Protein AF-A0ABD3MXU3-F1 (afdb_monomer)

Organism: NCBI:txid259834

pLDDT: mean 73.48, std 22.21, range [32.0, 98.38]

Secondary structure (DSSP, 8-state):
-PPPPPPP-------------PPP-------------S--TTHHHHHHHHHHHHHHHHHHHHHHHTT--GGGEEEEE-SSEEEEEE-GGG-TT---TTSTT-----TT-------S------------------------------------TT----------------------HHHHHHHHHHHHHTT-TTSHHHHHHHH-EEEEEPPP--SB--HHHHHHHTTTSEEEEEEEE---------------------------------------EEEEEEEEEEEEETTTTEEEEEETTEEEEEEGGGEEEEEPPPP-------

Radius of gyration: 36.1 Å; Cα contacts (8 Å, |Δi|>4): 277; chains: 1; bounding box: 89×99×105 Å

Nearest PDB structures (foldseek):
  3hru-assembly1_B  TM=7.239E-01  e=2.110E-01  Streptococcus gordonii
  2csi-assembly1_A  TM=4.716E-01  e=1.162E+00  Homo sapiens
  2csq-assembly1_A  TM=5.534E-01  e=3.861E+00  Homo sapiens

Foldseek 3Di:
DDDDDDDDDDDDDDDDDDDPDDDDDDDDDDDDDDPDDDDPPPPVVVLVVVLVVVLVVLLQVLQVVLLADPQQWDWDDDQAAIEIAGHLPRDPPDDQPDPVPPPPPPPPPPPPPCPDPDPDDDPPDDPDDDDPPPPPDPPPPPDDPPPPPDPPPPPDPPPPPPVPCVVPPPVRSDRDQVSSVVSSVVSLPPPDCPDSSVVCVVRHHYHYYYPDPALWQDDQVSQVVQAFAKKKWKFWDQPPPPPPPPPDPDDDDDDDDDDDDDDDDPDPPPPVPRDTDIDMAIFGFNGADPVQQWTWGQGPNDTDTDHVVGTPTMGHDPDPPPPPPD

Mean predicted aligned error: 16.82 Å

Sequence (326 aa):
MGHPAQQCATTSICSRSFRSVLPRRLASSSISSTDESRSKSNNDASAINDMKSLGEKLIMQAALQCGATEPMMCIEWKADRIVVTVDVTKDDNYVEEGDDDIFYGDEEDDSVLMDGDVDGILLDSLEEGGDIMYDDEFDFDADDNVDDDIIDPQDEVGDDDYESTFESESNNNRIDISRIARTINELLAQDGEDSSSFTIAKLHEIEVTTPEFDNVLRGKRMFESYKGFDVTVEYWEEEKKKKAKKVKSKSQKDNSDDDDDDENDGGDKDSTTEKLKLKIAEGKLVGRDYDKEITMINIKGRVAKIRNDMIERVCLPKAKREKGVK

Solvent-accessible surface area (backbone atoms only — not comparable to full-atom values): 21848 Å² total; per-residue (Å²): 138,84,81,83,84,81,83,84,81,84,80,85,80,81,82,78,80,79,77,86,76,81,80,79,88,81,81,93,74,91,80,83,85,75,91,75,80,93,78,69,80,71,60,57,61,54,55,52,50,52,48,49,56,48,51,53,51,49,46,50,51,22,31,45,75,46,69,45,52,77,73,20,55,45,80,47,83,52,97,52,34,36,42,37,29,51,33,69,85,59,36,89,80,67,71,82,86,76,70,85,75,69,64,73,71,70,90,83,67,84,74,74,75,74,88,57,97,70,85,80,83,88,79,90,79,82,93,68,93,72,85,82,73,80,77,90,73,86,78,79,79,87,76,79,84,74,71,90,72,72,85,59,96,74,71,72,76,69,85,73,76,69,69,74,73,65,73,68,84,66,84,61,87,63,70,49,65,67,56,27,49,52,41,33,53,52,61,31,59,67,68,43,86,90,25,67,48,30,48,48,63,72,62,30,48,78,44,73,42,64,58,75,82,62,51,55,64,61,69,72,67,44,45,63,74,46,45,69,36,62,30,38,36,34,29,51,43,78,70,74,74,71,75,71,78,76,73,80,77,88,73,82,91,78,89,78,91,76,93,76,90,75,94,80,70,94,68,78,74,76,72,74,73,73,72,64,41,81,43,78,47,66,28,28,30,69,37,67,43,73,92,76,41,30,38,33,31,32,42,92,89,40,79,44,79,41,50,50,92,39,46,77,48,40,26,48,69,76,76,80,71,73,78,72,85,125

Structure (mmCIF, N/CA/C/O backbone):
data_AF-A0ABD3MXU3-F1
#
_entry.id   AF-A0ABD3MXU3-F1
#
loop_
_atom_site.group_PDB
_atom_site.id
_atom_site.type_symbol
_atom_site.label_atom_id
_atom_site.label_alt_id
_atom_site.label_comp_id
_atom_site.label_asym_id
_atom_site.label_entity_id
_atom_site.label_seq_id
_atom_site.pdbx_PDB_ins_code
_atom_site.Cartn_x
_atom_site.Cartn_y
_ato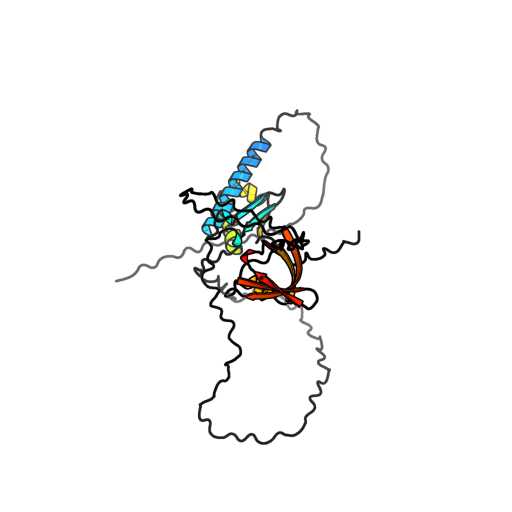m_site.Cartn_z
_atom_site.occupancy
_atom_site.B_iso_or_equiv
_atom_site.auth_seq_id
_atom_site.auth_comp_id
_atom_site.auth_asym_id
_atom_site.auth_atom_id
_atom_site.pdbx_PDB_model_num
ATOM 1 N N . MET A 1 1 ? 27.271 -13.625 51.895 1.00 43.19 1 MET A N 1
ATOM 2 C CA . MET A 1 1 ? 26.488 -12.504 51.342 1.00 43.19 1 MET A CA 1
ATOM 3 C C . MET A 1 1 ? 25.338 -13.130 50.579 1.00 43.19 1 MET A C 1
ATOM 5 O O . MET A 1 1 ? 25.606 -13.845 49.626 1.00 43.19 1 MET A O 1
ATOM 9 N N . GLY A 1 2 ? 24.117 -13.026 51.104 1.00 41.38 2 GLY A N 1
ATOM 10 C CA . GLY A 1 2 ? 22.932 -13.679 50.544 1.00 41.38 2 GLY A CA 1
ATOM 11 C C . GLY A 1 2 ? 22.127 -12.693 49.706 1.00 41.38 2 GLY A C 1
ATOM 12 O O . GLY A 1 2 ? 21.852 -11.590 50.174 1.00 41.38 2 GLY A O 1
ATOM 13 N N . HIS A 1 3 ? 21.777 -13.088 48.485 1.00 40.81 3 HIS A N 1
ATOM 14 C CA . HIS A 1 3 ? 20.809 -12.373 47.658 1.00 40.81 3 HIS A CA 1
ATOM 15 C C . HIS A 1 3 ? 19.384 -12.719 48.117 1.00 40.81 3 HIS A C 1
ATOM 17 O O . HIS A 1 3 ? 19.117 -13.891 48.394 1.00 40.81 3 HIS A O 1
ATOM 23 N N . PRO A 1 4 ? 18.467 -11.741 48.221 1.00 53.75 4 PRO A N 1
ATOM 24 C CA . PRO A 1 4 ? 17.070 -12.023 48.508 1.00 53.75 4 PRO A CA 1
ATOM 25 C C . PRO A 1 4 ? 16.361 -12.517 47.241 1.00 53.75 4 PRO A C 1
ATOM 27 O O . PRO A 1 4 ? 16.496 -11.927 46.170 1.00 53.75 4 PRO A O 1
ATOM 30 N N . ALA A 1 5 ? 15.597 -13.598 47.387 1.00 39.84 5 ALA A N 1
ATOM 31 C CA . ALA A 1 5 ? 14.698 -14.117 46.366 1.00 39.84 5 ALA A CA 1
ATOM 32 C C . ALA A 1 5 ? 13.551 -13.121 46.119 1.00 39.84 5 ALA A C 1
ATOM 34 O O . ALA A 1 5 ? 12.840 -12.742 47.053 1.00 39.84 5 ALA A O 1
ATOM 35 N N . GLN A 1 6 ? 13.385 -12.696 44.867 1.00 42.94 6 GLN A N 1
ATOM 36 C CA . GLN A 1 6 ? 12.209 -11.963 44.408 1.00 42.94 6 GLN A CA 1
ATOM 37 C C . GLN A 1 6 ? 11.062 -12.949 44.168 1.00 42.94 6 GLN A C 1
ATOM 39 O O . GLN A 1 6 ? 11.243 -14.001 43.562 1.00 42.94 6 GLN A O 1
ATOM 44 N N . GLN A 1 7 ? 9.885 -12.606 44.686 1.00 38.03 7 GLN A N 1
ATOM 45 C CA . GLN A 1 7 ? 8.647 -13.351 44.494 1.00 38.03 7 GLN A CA 1
ATOM 46 C C . GLN A 1 7 ? 8.036 -12.944 43.149 1.00 38.03 7 GLN A C 1
ATOM 48 O O . GLN A 1 7 ? 7.684 -11.780 42.963 1.00 38.03 7 GLN A O 1
ATOM 53 N N . CYS A 1 8 ? 7.914 -13.894 42.223 1.00 32.94 8 CYS A N 1
ATOM 54 C CA . CYS A 1 8 ? 7.154 -13.717 40.991 1.00 32.94 8 CYS A CA 1
ATOM 55 C C . CYS A 1 8 ? 5.657 -13.803 41.312 1.00 32.94 8 CYS A C 1
ATOM 57 O O . CYS A 1 8 ? 5.183 -14.814 41.829 1.00 32.94 8 CYS A O 1
ATOM 59 N N . ALA A 1 9 ? 4.919 -12.732 41.027 1.00 35.41 9 ALA A N 1
ATOM 60 C CA . ALA A 1 9 ? 3.466 -12.719 41.089 1.00 35.41 9 ALA A CA 1
ATOM 61 C C . ALA A 1 9 ? 2.907 -13.265 39.767 1.00 35.41 9 ALA A C 1
ATOM 63 O O . ALA A 1 9 ? 3.005 -12.618 38.730 1.00 35.41 9 ALA A O 1
ATOM 64 N N . THR A 1 10 ? 2.324 -14.459 39.806 1.00 33.34 10 THR A N 1
ATOM 65 C CA . THR A 1 10 ? 1.542 -15.044 38.711 1.00 33.34 10 THR A CA 1
ATOM 66 C C . THR A 1 10 ? 0.194 -14.333 38.594 1.00 33.34 10 THR A C 1
ATOM 68 O O . THR A 1 10 ? -0.710 -14.555 39.401 1.00 33.34 10 THR A O 1
ATOM 71 N N . THR A 1 11 ? 0.040 -13.476 37.587 1.00 38.94 11 THR A N 1
ATOM 72 C CA . THR A 1 11 ? -1.264 -12.971 37.140 1.00 38.94 11 THR A CA 1
ATOM 73 C C . THR A 1 11 ? -1.934 -14.009 36.242 1.00 38.94 11 THR A C 1
ATOM 75 O O . THR A 1 11 ? -1.490 -14.262 35.127 1.00 38.94 11 THR A O 1
ATOM 78 N N . SER A 1 12 ? -3.010 -14.617 36.745 1.00 33.50 12 SER A N 1
ATOM 79 C CA . SER A 1 12 ? -3.900 -15.503 35.989 1.00 33.50 12 SER A CA 1
ATOM 80 C C . SER A 1 12 ? -4.690 -14.683 34.964 1.00 33.50 12 SER A C 1
ATOM 82 O O . SER A 1 12 ? -5.517 -13.847 35.333 1.00 33.50 12 SER A O 1
ATOM 84 N N . ILE A 1 13 ? -4.423 -14.907 33.677 1.00 36.66 13 ILE A N 1
ATOM 85 C CA . ILE A 1 13 ? -5.193 -14.332 32.572 1.00 36.66 13 ILE A CA 1
ATOM 86 C C . ILE A 1 13 ? -6.358 -15.284 32.286 1.00 36.66 13 ILE A C 1
ATOM 88 O O . ILE A 1 13 ? -6.176 -16.413 31.838 1.00 36.66 13 ILE A O 1
ATOM 92 N N . CYS A 1 14 ? -7.572 -14.839 32.606 1.00 32.00 14 CYS A N 1
ATOM 93 C CA . CYS A 1 14 ? -8.801 -15.595 32.399 1.00 32.00 14 CYS A CA 1
ATOM 94 C C . CYS A 1 14 ? -9.325 -15.355 30.974 1.00 32.00 14 CYS A C 1
ATOM 96 O O . CYS A 1 14 ? -10.018 -14.372 30.709 1.00 32.00 14 CYS A O 1
ATOM 98 N N . SER A 1 15 ? -9.004 -16.261 30.053 1.00 35.22 15 SER A N 1
ATOM 99 C CA . SER A 1 15 ? -9.522 -16.280 28.681 1.00 35.22 15 SER A CA 1
ATOM 100 C C . SER A 1 15 ? -11.003 -16.679 28.675 1.00 35.22 15 SER A C 1
ATOM 102 O O . SER A 1 15 ? -11.350 -17.860 28.628 1.00 35.22 15 SER A O 1
ATOM 104 N N . ARG A 1 16 ? -11.920 -15.707 28.744 1.00 36.91 16 ARG A N 1
ATOM 105 C CA . ARG A 1 16 ? -13.359 -15.971 28.577 1.00 36.91 16 ARG A CA 1
ATOM 106 C C . ARG A 1 16 ? -13.723 -16.073 27.097 1.00 36.91 16 ARG A C 1
ATOM 108 O O . ARG A 1 16 ? -13.928 -15.074 26.418 1.00 36.91 16 ARG A O 1
ATOM 115 N N . SER A 1 17 ? -13.863 -17.310 26.628 1.00 37.53 17 SER A N 1
ATOM 116 C CA . SER A 1 17 ? -14.554 -17.649 25.383 1.00 37.53 17 SER A CA 1
ATOM 117 C C . SER A 1 17 ? -16.045 -17.310 25.513 1.00 37.53 17 SER A C 1
ATOM 119 O O . SER A 1 17 ? -16.795 -17.986 26.222 1.00 37.53 17 SER A O 1
ATOM 121 N N . PHE A 1 18 ? -16.498 -16.248 24.845 1.00 39.75 18 PHE A N 1
ATOM 122 C CA . PHE A 1 18 ? -17.924 -15.959 24.718 1.00 39.75 18 PHE A CA 1
ATOM 123 C C . PHE A 1 18 ? -18.521 -16.827 23.606 1.00 39.75 18 PHE A C 1
ATOM 125 O O . PHE A 1 18 ? -18.521 -16.462 22.433 1.00 39.75 18 PHE A O 1
ATOM 132 N N . ARG A 1 19 ? -19.070 -17.988 23.981 1.00 37.25 19 ARG A N 1
ATOM 133 C CA . ARG A 1 19 ? -20.012 -18.720 23.125 1.00 37.25 19 ARG A CA 1
ATOM 134 C C . ARG A 1 19 ? -21.272 -17.870 22.944 1.00 37.25 19 ARG A C 1
ATOM 136 O O . ARG A 1 19 ? -22.001 -17.616 23.903 1.00 37.25 19 ARG A O 1
ATOM 143 N N . SER A 1 20 ? -21.541 -17.454 21.710 1.00 38.94 20 SER A N 1
ATOM 144 C CA . SER A 1 20 ? -22.764 -16.762 21.305 1.00 38.94 20 SER A CA 1
ATOM 145 C C . SER A 1 20 ? -23.960 -17.723 21.328 1.00 38.94 20 SER A C 1
ATOM 147 O O . SER A 1 20 ? -24.350 -18.332 20.335 1.00 38.94 20 SER A O 1
ATOM 149 N N . VAL A 1 21 ? -24.573 -17.873 22.501 1.00 43.12 21 VAL A N 1
ATOM 150 C CA . VAL A 1 21 ? -25.873 -18.537 22.635 1.00 43.12 21 VAL A CA 1
ATOM 151 C C . VAL A 1 21 ? -26.957 -17.535 22.243 1.00 43.12 21 VAL A C 1
ATOM 153 O O . VAL A 1 21 ? -27.332 -16.666 23.026 1.00 43.12 21 VAL A O 1
ATOM 156 N N . LEU A 1 22 ? -27.461 -17.649 21.014 1.00 46.12 22 LEU A N 1
ATOM 157 C CA . LEU A 1 22 ? -28.668 -16.954 20.562 1.00 46.12 22 LEU A CA 1
ATOM 158 C C . LEU A 1 22 ? -29.880 -17.402 21.403 1.00 46.12 22 LEU A C 1
ATOM 160 O O . LEU A 1 22 ? -30.220 -18.590 21.377 1.00 46.12 22 LEU A O 1
ATOM 164 N N . PRO A 1 23 ? -30.603 -16.501 22.096 1.00 52.12 23 PRO A N 1
ATOM 165 C CA . PRO A 1 23 ? -31.858 -16.872 22.720 1.00 52.12 23 PRO A CA 1
ATOM 166 C C . PRO A 1 23 ? -33.001 -16.857 21.698 1.00 52.12 23 PRO A C 1
ATOM 168 O O . PRO A 1 23 ? -33.249 -15.886 20.979 1.00 52.12 23 PRO A O 1
ATOM 171 N N . ARG A 1 24 ? -33.726 -17.979 21.670 1.00 46.81 24 ARG A N 1
ATOM 172 C CA . ARG A 1 24 ? -35.023 -18.150 21.011 1.00 46.81 24 ARG A CA 1
ATOM 173 C C . ARG A 1 24 ? -36.024 -17.091 21.485 1.00 46.81 24 ARG A C 1
ATOM 175 O O . ARG A 1 24 ? -36.229 -16.905 22.680 1.00 46.81 24 ARG A O 1
ATOM 182 N N . ARG A 1 25 ? -36.716 -16.511 20.497 1.00 53.31 25 ARG A N 1
ATOM 183 C CA . ARG A 1 25 ? -38.030 -15.846 20.565 1.00 53.31 25 ARG A CA 1
ATOM 184 C C . ARG A 1 25 ? -38.904 -16.336 21.721 1.00 53.31 25 ARG A C 1
ATOM 186 O O . ARG A 1 25 ? -39.207 -17.522 21.724 1.00 53.31 25 ARG A O 1
ATOM 193 N N . LEU A 1 26 ? -39.469 -15.415 22.507 1.00 50.25 26 LEU A N 1
ATOM 194 C CA . LEU A 1 26 ? -40.893 -15.407 22.872 1.00 50.25 26 LEU A CA 1
ATOM 195 C C . LEU A 1 26 ? -41.361 -14.011 23.336 1.00 50.25 26 LEU A C 1
ATOM 197 O O . LEU A 1 26 ? -40.625 -13.273 23.976 1.00 50.25 26 LEU A O 1
ATOM 201 N N . ALA A 1 27 ? -42.643 -13.764 23.049 1.00 42.69 27 ALA A N 1
ATOM 202 C CA . ALA A 1 27 ? -43.573 -12.820 23.672 1.00 42.69 27 ALA A CA 1
ATOM 203 C C . ALA A 1 27 ? -43.485 -11.324 23.312 1.00 42.69 27 ALA A C 1
ATOM 205 O O . ALA A 1 27 ? -42.785 -10.513 23.905 1.00 42.69 27 ALA A O 1
ATOM 206 N N . SER A 1 28 ? -44.364 -10.979 22.373 1.00 52.56 28 SER A N 1
ATOM 207 C CA . SER A 1 28 ? -45.002 -9.683 22.170 1.00 52.56 28 SER A CA 1
ATOM 208 C C . SER A 1 28 ? -45.599 -9.110 23.462 1.00 52.56 28 SER A C 1
ATOM 210 O O . SER A 1 28 ? -46.574 -9.652 23.987 1.00 52.56 28 SER A O 1
ATOM 212 N N . SER A 1 29 ? -45.075 -7.972 23.911 1.00 42.31 29 SER A N 1
ATOM 213 C CA . SER A 1 29 ? -45.712 -7.105 24.903 1.00 42.31 29 SER A CA 1
ATOM 214 C C . SER A 1 29 ? -45.952 -5.719 24.310 1.00 42.31 29 SER A C 1
ATOM 216 O O . SER A 1 29 ? -45.043 -5.055 23.816 1.00 42.31 29 SER A O 1
ATOM 218 N N . SER A 1 30 ? -47.220 -5.332 24.350 1.00 52.28 30 SER A N 1
ATOM 219 C CA . SER A 1 30 ? -47.829 -4.097 23.877 1.00 52.28 30 SER A CA 1
ATOM 220 C C . SER A 1 30 ? -47.179 -2.862 24.507 1.00 52.28 30 SER A C 1
ATOM 222 O O . SER A 1 30 ? -47.285 -2.652 25.713 1.00 52.28 30 SER A O 1
ATOM 224 N N . ILE A 1 31 ? -46.540 -2.026 23.689 1.00 48.16 31 ILE A N 1
ATOM 225 C CA . ILE A 1 31 ? -46.003 -0.727 24.106 1.00 48.16 31 ILE A CA 1
ATOM 226 C C . ILE A 1 31 ? -47.036 0.368 23.850 1.00 48.16 31 ILE A C 1
ATOM 228 O O . ILE A 1 31 ? -47.408 0.667 22.717 1.00 48.16 31 ILE A O 1
ATOM 232 N N . SER A 1 32 ? -47.496 0.932 24.964 1.00 45.78 32 SER A N 1
ATOM 233 C CA . SER A 1 32 ? -48.242 2.177 25.088 1.00 45.78 32 SER A CA 1
ATOM 234 C C . SER A 1 32 ? -47.455 3.328 24.459 1.00 45.78 32 SER A C 1
ATOM 236 O O . SER A 1 32 ? -46.361 3.663 24.908 1.00 45.78 32 SER A O 1
ATOM 238 N N . SER A 1 33 ? -48.039 3.941 23.435 1.00 50.44 33 SER A N 1
ATOM 239 C CA . SER A 1 33 ? -47.565 5.149 22.771 1.00 50.44 33 SER A CA 1
ATOM 240 C C . SER A 1 33 ? -47.798 6.379 23.653 1.00 50.44 33 SER A C 1
ATOM 242 O O . SER A 1 33 ? -48.895 6.938 23.670 1.00 50.44 33 SER A O 1
ATOM 244 N N . THR A 1 34 ? -46.766 6.816 24.368 1.00 46.19 34 THR A N 1
ATOM 245 C CA . THR A 1 34 ? -46.648 8.209 24.812 1.00 46.19 34 THR A CA 1
ATOM 246 C C . THR A 1 34 ? -45.734 8.937 23.837 1.00 46.19 34 THR A C 1
ATOM 248 O O . THR A 1 34 ? -44.531 8.691 23.789 1.00 46.19 34 THR A O 1
ATOM 251 N N . ASP A 1 35 ? -46.359 9.791 23.028 1.00 55.84 35 ASP A N 1
ATOM 252 C CA . ASP A 1 35 ? -45.752 10.814 22.180 1.00 55.84 35 ASP A CA 1
ATOM 253 C C . ASP A 1 35 ? -44.892 11.748 23.052 1.00 55.84 35 ASP A C 1
ATOM 255 O O . ASP A 1 35 ? -45.387 12.722 23.619 1.00 55.84 35 ASP A O 1
ATOM 259 N N . GLU A 1 36 ? -43.603 11.430 23.208 1.00 49.09 36 GLU A N 1
ATOM 260 C CA . GLU A 1 36 ? -42.619 12.352 23.775 1.00 49.09 36 GLU A CA 1
ATOM 261 C C . GLU A 1 36 ? -41.710 12.872 22.656 1.00 49.09 36 GLU A C 1
ATOM 263 O O . GLU A 1 36 ? -40.831 12.216 22.096 1.00 49.09 36 GLU A O 1
ATOM 268 N N . SER A 1 37 ? -42.035 14.095 22.280 1.00 52.53 37 SER A N 1
ATOM 269 C CA . SER A 1 37 ? -41.552 14.876 21.159 1.00 52.53 37 SER A CA 1
ATOM 270 C C . SER A 1 37 ? -40.050 15.211 21.201 1.00 52.53 37 SER A C 1
ATOM 272 O O . SER A 1 37 ? -39.605 16.091 21.926 1.00 52.53 37 SER A O 1
ATOM 274 N N . ARG A 1 38 ? -39.295 14.582 20.293 1.00 53.34 38 ARG A N 1
ATOM 275 C CA . ARG A 1 38 ? -38.631 15.232 19.135 1.00 53.34 38 ARG A CA 1
ATOM 276 C C . ARG A 1 38 ? -37.577 16.344 19.346 1.00 53.34 38 ARG A C 1
ATOM 278 O O . ARG A 1 38 ? -37.408 17.163 18.446 1.00 53.34 38 ARG A O 1
ATOM 285 N N . SER A 1 39 ? -36.807 16.348 20.436 1.00 55.06 39 SER A N 1
ATOM 286 C CA . SER A 1 39 ? -35.716 17.333 20.644 1.00 55.06 39 SER A CA 1
ATOM 287 C C . SER A 1 39 ? -34.316 16.763 20.957 1.00 55.06 39 SER A C 1
ATOM 289 O O . SER A 1 39 ? -33.420 17.524 21.313 1.00 55.06 39 SER A O 1
ATOM 291 N N . LYS A 1 40 ? -34.067 15.456 20.772 1.00 57.28 40 LYS A N 1
ATOM 292 C CA . LYS A 1 40 ? -32.785 14.806 21.143 1.00 57.28 40 LYS A CA 1
ATOM 293 C C . LYS A 1 40 ? -31.702 14.696 20.053 1.00 57.28 40 LYS A C 1
ATOM 295 O O . LYS A 1 40 ? -30.598 14.279 20.367 1.00 57.28 40 LYS A O 1
ATOM 300 N N . SER A 1 41 ? -31.940 15.103 18.806 1.00 59.28 41 SER A N 1
ATOM 301 C CA . SER A 1 41 ? -31.038 14.739 17.693 1.00 59.28 41 SER A CA 1
ATOM 302 C C . SER A 1 41 ? -29.675 15.447 17.649 1.00 59.28 41 SER A C 1
ATOM 304 O O . SER A 1 41 ? -28.826 15.042 16.864 1.00 59.28 41 SER A O 1
ATOM 306 N N . ASN A 1 42 ? -29.442 16.503 18.437 1.00 68.50 42 ASN A N 1
ATOM 307 C CA . ASN A 1 42 ? -28.205 17.292 18.314 1.00 68.50 42 ASN A CA 1
ATOM 308 C C . ASN A 1 42 ? -27.075 16.839 19.251 1.00 68.50 42 ASN A C 1
ATOM 310 O O . ASN A 1 42 ? -25.916 17.113 18.957 1.00 68.50 42 ASN A O 1
ATOM 314 N N . ASN A 1 43 ? -27.383 16.134 20.344 1.00 75.75 43 ASN A N 1
ATOM 315 C CA . ASN A 1 43 ? -26.352 15.685 21.288 1.00 75.75 43 ASN A CA 1
ATOM 316 C C . ASN A 1 43 ? -25.623 14.424 20.802 1.00 75.75 43 ASN A C 1
ATOM 318 O O . ASN A 1 43 ? -24.433 14.272 21.068 1.00 75.75 43 ASN A O 1
ATOM 322 N N . ASP A 1 44 ? -26.300 13.568 20.032 1.00 79.50 44 ASP A N 1
ATOM 323 C CA . ASP A 1 44 ? -25.730 12.295 19.575 1.00 79.50 44 ASP A CA 1
ATOM 324 C C . ASP A 1 44 ? -24.559 12.503 18.600 1.00 79.50 44 ASP A C 1
ATOM 326 O O . ASP A 1 44 ? -23.554 11.803 18.677 1.00 79.50 44 ASP A O 1
ATOM 330 N N . ALA A 1 45 ? -24.624 13.520 17.733 1.00 85.38 45 ALA A N 1
ATOM 331 C CA . ALA A 1 45 ? -23.547 13.809 16.782 1.00 85.38 45 ALA A CA 1
ATOM 332 C C . ALA A 1 45 ? -22.245 14.266 17.466 1.00 85.38 45 ALA A C 1
ATOM 334 O O . ALA A 1 45 ? -21.158 13.932 16.997 1.00 85.38 45 ALA A O 1
ATOM 335 N N . SER A 1 46 ? -22.343 15.011 18.575 1.00 88.31 46 SER A N 1
ATOM 336 C CA . SER A 1 46 ? -21.162 15.433 19.340 1.00 88.31 46 SER A CA 1
ATOM 337 C C . SER A 1 46 ? -20.492 14.235 20.003 1.00 88.31 46 SER A C 1
ATOM 339 O O . SER A 1 46 ? -19.292 14.046 19.836 1.00 88.31 46 SER A O 1
ATOM 341 N N . ALA A 1 47 ? -21.277 13.382 20.670 1.00 87.75 47 ALA A N 1
ATOM 342 C CA . ALA A 1 47 ? -20.761 12.193 21.341 1.00 87.75 47 ALA A CA 1
ATOM 343 C C . ALA A 1 47 ? -20.076 11.220 20.363 1.00 87.75 47 ALA A C 1
ATOM 345 O O . ALA A 1 47 ? -19.026 10.663 20.678 1.00 87.75 47 ALA A O 1
ATOM 346 N N . ILE A 1 48 ? -20.623 11.059 19.151 1.00 89.00 48 ILE A N 1
ATOM 347 C CA . ILE A 1 48 ? -20.016 10.227 18.101 1.00 89.00 48 ILE A CA 1
ATOM 348 C C . ILE A 1 48 ? -18.656 10.788 17.663 1.00 89.00 48 ILE A C 1
ATOM 350 O O . ILE A 1 48 ? -17.698 10.029 17.520 1.00 89.00 48 ILE A O 1
ATOM 354 N N . ASN A 1 49 ? -18.544 12.106 17.475 1.00 93.38 49 ASN A N 1
ATOM 355 C CA . ASN A 1 49 ? -17.270 12.731 17.111 1.00 93.38 49 ASN A CA 1
ATOM 356 C C . ASN A 1 49 ? -16.228 12.599 18.231 1.00 93.38 49 ASN A C 1
ATOM 358 O O . ASN A 1 49 ? -15.056 12.350 17.945 1.00 93.38 49 ASN A O 1
ATOM 362 N N . ASP A 1 50 ? -16.654 12.704 19.492 1.00 95.12 50 ASP A N 1
ATOM 363 C CA . ASP A 1 50 ? -15.775 12.529 20.648 1.00 95.12 50 ASP A CA 1
ATOM 364 C C . ASP A 1 50 ? -15.230 11.094 20.706 1.00 95.12 50 ASP A C 1
ATOM 366 O O . ASP A 1 50 ? -14.015 10.909 20.802 1.00 95.12 50 ASP A O 1
ATOM 370 N N . MET A 1 51 ? -16.094 10.083 20.537 1.00 95.25 51 MET A N 1
ATOM 371 C CA . MET A 1 51 ? -15.684 8.672 20.458 1.00 95.25 51 MET A CA 1
ATOM 372 C C . MET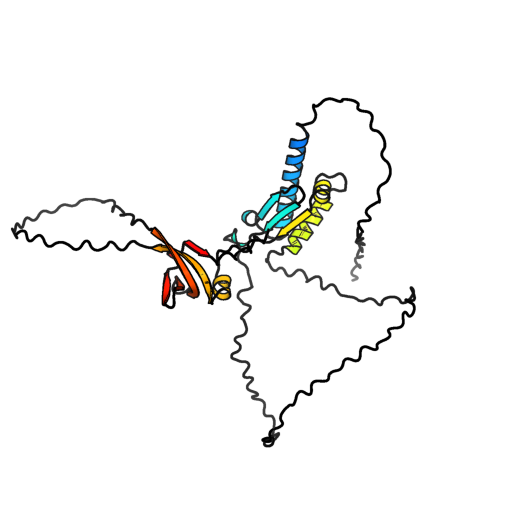 A 1 51 ? -14.738 8.411 19.286 1.00 95.25 51 MET A C 1
ATOM 374 O O . MET A 1 51 ? -13.722 7.741 19.460 1.00 95.25 51 MET A O 1
ATOM 378 N N . LYS A 1 52 ? -15.034 8.974 18.109 1.00 96.69 52 LYS A N 1
ATOM 379 C CA . LYS A 1 52 ? -14.181 8.840 16.926 1.00 96.69 52 LYS A CA 1
ATOM 380 C C . LYS A 1 52 ? -12.784 9.404 17.180 1.00 96.69 52 LYS A C 1
ATOM 382 O O . LYS A 1 52 ? -11.788 8.721 16.961 1.00 96.69 52 LYS A O 1
ATOM 387 N N . SER A 1 53 ? -12.712 10.627 17.706 1.00 97.56 53 SER A N 1
ATOM 388 C CA . SER A 1 53 ? -11.439 11.290 17.999 1.00 97.56 53 SER A CA 1
ATOM 389 C C . SER A 1 53 ? -10.631 10.576 19.088 1.00 97.56 53 SER A C 1
ATOM 391 O O . SER A 1 53 ? -9.404 10.551 19.027 1.00 97.56 53 SER A O 1
ATOM 393 N N . LEU A 1 54 ? -11.305 9.985 20.082 1.00 97.38 54 LEU A N 1
ATOM 394 C CA . LEU A 1 54 ? -10.668 9.188 21.126 1.00 97.38 54 LEU A CA 1
ATOM 395 C C . LEU A 1 54 ? -10.118 7.878 20.555 1.00 97.38 54 LEU A C 1
ATOM 397 O O . LEU A 1 54 ? -8.955 7.561 20.787 1.00 97.38 54 LEU A O 1
ATOM 401 N N . GLY A 1 55 ? -10.924 7.154 19.775 1.00 97.44 55 GLY A N 1
ATOM 402 C CA . GLY A 1 55 ? -10.507 5.907 19.138 1.00 97.44 55 GLY A CA 1
ATOM 403 C C . GLY A 1 55 ? -9.317 6.106 18.201 1.00 97.44 55 GLY A C 1
ATOM 404 O O . GLY A 1 55 ? -8.352 5.356 18.284 1.00 97.44 55 GLY A O 1
ATOM 405 N N . GLU A 1 56 ? -9.325 7.160 17.376 1.00 98.19 56 GLU A N 1
ATOM 406 C CA . GLU A 1 56 ? -8.191 7.500 16.502 1.00 98.19 56 GLU A CA 1
ATOM 407 C C . GLU A 1 56 ? -6.906 7.764 17.297 1.00 98.19 56 GLU A C 1
ATOM 409 O O . GLU A 1 56 ? -5.845 7.270 16.920 1.00 98.19 56 GLU A O 1
ATOM 414 N N . LYS A 1 57 ? -6.991 8.480 18.427 1.00 98.31 57 LYS A N 1
ATOM 415 C CA . LYS A 1 57 ? -5.833 8.737 19.299 1.00 98.31 57 LYS A CA 1
ATOM 416 C C . LYS A 1 57 ? -5.274 7.459 19.915 1.00 98.31 57 LYS A C 1
ATOM 418 O O . LYS A 1 57 ? -4.061 7.283 19.900 1.00 98.31 57 LYS A O 1
ATOM 423 N N . LEU A 1 58 ? -6.134 6.582 20.435 1.00 98.00 58 LEU A N 1
ATOM 424 C CA . LEU A 1 58 ? -5.709 5.317 21.045 1.00 98.00 58 LEU A CA 1
ATOM 425 C C . LEU A 1 58 ? -5.080 4.381 20.008 1.00 98.00 58 LEU A C 1
ATOM 427 O O . LEU A 1 58 ? -4.022 3.810 20.258 1.00 98.00 58 LEU A O 1
ATOM 431 N N . ILE A 1 59 ? -5.682 4.279 18.820 1.00 98.19 59 ILE A N 1
ATOM 432 C CA . ILE A 1 59 ? -5.144 3.478 17.714 1.00 98.19 59 ILE A CA 1
ATOM 433 C C . ILE A 1 59 ? -3.787 4.027 17.258 1.00 98.19 59 ILE A C 1
ATOM 435 O O . ILE A 1 59 ? -2.839 3.260 17.100 1.00 98.19 59 ILE A O 1
ATOM 439 N N . MET A 1 60 ? -3.667 5.347 17.086 1.00 98.19 60 MET A N 1
ATOM 440 C CA . MET A 1 60 ? -2.401 5.978 16.707 1.00 98.19 60 MET A CA 1
ATOM 441 C C . MET A 1 60 ? -1.327 5.774 17.781 1.00 98.19 60 MET A C 1
ATOM 443 O O . MET A 1 60 ? -0.185 5.459 17.463 1.00 98.19 60 MET A O 1
ATOM 447 N N . GLN A 1 61 ? -1.690 5.897 19.059 1.00 97.94 61 GLN A N 1
ATOM 448 C CA . GLN A 1 61 ? -0.785 5.649 20.179 1.00 97.94 61 GLN A CA 1
ATOM 449 C C . GLN A 1 61 ? -0.281 4.199 20.193 1.00 97.94 61 GLN A C 1
ATOM 451 O O . GLN A 1 61 ? 0.919 3.987 20.358 1.00 97.94 61 GLN A O 1
ATOM 456 N N . ALA A 1 62 ? -1.162 3.216 19.989 1.00 97.62 62 ALA A N 1
ATOM 457 C CA . ALA A 1 62 ? -0.770 1.811 19.889 1.00 97.62 62 ALA A CA 1
ATOM 458 C C . ALA A 1 62 ? 0.191 1.566 18.716 1.00 97.62 62 ALA A C 1
ATOM 460 O O . ALA A 1 62 ? 1.195 0.873 18.871 1.00 97.62 62 ALA A O 1
ATOM 461 N N . ALA A 1 63 ? -0.082 2.168 17.556 1.00 96.94 63 ALA A N 1
ATOM 462 C CA . ALA A 1 63 ? 0.771 2.050 16.379 1.00 96.94 63 ALA A CA 1
ATOM 463 C C . ALA A 1 63 ? 2.172 2.646 16.614 1.00 96.94 63 ALA A C 1
ATOM 465 O O . ALA A 1 63 ? 3.173 1.990 16.325 1.00 96.94 63 ALA A O 1
ATOM 466 N N . LEU A 1 64 ? 2.247 3.833 17.228 1.00 96.19 64 LEU A N 1
ATOM 467 C CA . LEU A 1 64 ? 3.509 4.482 17.604 1.00 96.19 64 LEU A CA 1
ATOM 468 C C . LEU A 1 64 ? 4.325 3.636 18.595 1.00 96.19 64 LEU A C 1
ATOM 470 O O . LEU A 1 64 ? 5.544 3.552 18.473 1.00 96.19 64 LEU A O 1
ATOM 474 N N . GLN A 1 65 ? 3.667 2.971 19.552 1.00 95.56 65 GLN A N 1
ATOM 475 C CA . GLN A 1 65 ? 4.329 2.045 20.486 1.00 95.56 65 GLN A CA 1
ATOM 476 C C . GLN A 1 65 ? 4.926 0.815 19.787 1.00 95.56 65 GLN A C 1
ATOM 478 O O . GLN A 1 65 ? 5.866 0.215 20.303 1.00 95.56 65 GLN A O 1
ATOM 483 N N . CYS A 1 66 ? 4.406 0.461 18.613 1.00 94.50 66 CYS A N 1
ATOM 484 C CA . CYS A 1 66 ? 4.896 -0.642 17.790 1.00 94.50 66 CYS A CA 1
ATOM 485 C C . CYS A 1 66 ? 5.890 -0.191 16.705 1.00 94.50 66 CYS A C 1
ATOM 487 O O . CYS A 1 66 ? 6.226 -0.987 15.833 1.00 94.50 66 CYS A O 1
ATOM 489 N N . GLY A 1 67 ? 6.342 1.068 16.734 1.00 93.75 67 GLY A N 1
ATOM 490 C CA . GLY A 1 67 ? 7.326 1.605 15.789 1.00 93.75 67 GLY A CA 1
ATOM 491 C C . GLY A 1 67 ? 6.756 2.105 14.458 1.00 93.75 67 GLY A C 1
ATOM 492 O O . GLY A 1 67 ? 7.526 2.552 13.612 1.00 93.75 67 GLY A O 1
ATOM 493 N N . ALA A 1 68 ? 5.435 2.080 14.257 1.00 95.81 68 ALA A N 1
ATOM 494 C CA . ALA A 1 68 ? 4.826 2.701 13.082 1.00 95.81 68 ALA A CA 1
ATOM 495 C C . ALA A 1 68 ? 4.821 4.231 13.219 1.00 95.81 68 ALA A C 1
ATOM 497 O O . ALA A 1 68 ? 4.642 4.763 14.314 1.00 95.81 68 ALA A O 1
ATOM 498 N N . THR A 1 69 ? 4.976 4.951 12.110 1.00 95.94 69 THR A N 1
ATOM 499 C CA . THR A 1 69 ? 4.914 6.418 12.089 1.00 95.94 69 THR A CA 1
ATOM 500 C C . THR A 1 69 ? 3.541 6.908 11.618 1.00 95.94 69 THR A C 1
ATOM 502 O O . THR A 1 69 ? 2.801 6.199 10.937 1.00 95.94 69 THR A O 1
ATOM 505 N N . GLU A 1 70 ? 3.174 8.144 11.972 1.00 96.06 70 GLU A N 1
ATOM 506 C CA . GLU A 1 70 ? 1.903 8.759 11.556 1.00 96.06 70 GLU A CA 1
ATO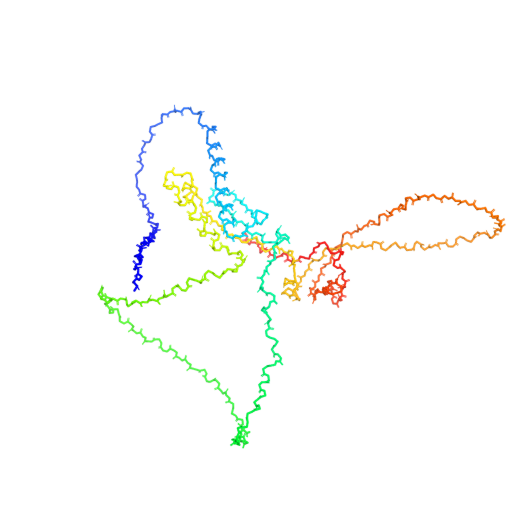M 507 C C . GLU A 1 70 ? 1.625 8.690 10.034 1.00 96.06 70 GLU A C 1
ATOM 509 O O . GLU A 1 70 ? 0.504 8.322 9.677 1.00 96.06 70 GLU A O 1
ATOM 514 N N . PRO A 1 71 ? 2.583 8.957 9.113 1.00 96.06 71 PRO A N 1
ATOM 515 C CA . PRO A 1 71 ? 2.315 8.866 7.674 1.00 96.06 71 PRO A CA 1
ATOM 516 C C . PRO A 1 71 ? 1.998 7.446 7.188 1.00 96.06 71 PRO A C 1
ATOM 518 O O . PRO A 1 71 ? 1.326 7.301 6.165 1.00 96.06 71 PRO A O 1
ATOM 521 N N . MET A 1 72 ? 2.430 6.405 7.907 1.00 95.25 72 MET A N 1
ATOM 522 C CA . MET A 1 72 ? 2.118 5.017 7.556 1.00 95.25 72 MET A CA 1
ATOM 523 C C . MET A 1 72 ? 0.667 4.647 7.860 1.00 95.25 72 MET A C 1
ATOM 525 O O . MET A 1 72 ? 0.127 3.709 7.278 1.00 95.25 72 MET A O 1
ATOM 529 N N . MET A 1 73 ? 0.011 5.367 8.767 1.00 97.19 73 MET A N 1
ATOM 530 C CA . MET A 1 73 ? -1.284 4.977 9.309 1.00 97.19 73 MET A CA 1
ATOM 531 C C . MET A 1 73 ? -2.444 5.598 8.524 1.00 97.19 73 MET A C 1
ATOM 533 O O . MET A 1 73 ? -2.476 6.793 8.235 1.00 97.19 73 MET A O 1
ATOM 537 N N . CYS A 1 74 ? -3.459 4.793 8.213 1.00 97.00 74 CYS A N 1
ATOM 538 C CA . CYS A 1 74 ? -4.740 5.272 7.698 1.00 97.00 74 CYS A CA 1
ATOM 539 C C . CYS A 1 74 ? -5.888 4.588 8.446 1.00 97.00 74 CYS A C 1
ATOM 541 O O . CYS A 1 74 ? -6.002 3.365 8.424 1.00 97.00 74 CYS A O 1
ATOM 543 N N . ILE A 1 75 ? -6.723 5.379 9.124 1.00 97.69 75 ILE A N 1
ATOM 544 C CA . ILE A 1 75 ? -7.831 4.886 9.950 1.00 97.69 75 ILE A CA 1
ATOM 545 C C . ILE A 1 75 ? -9.149 5.228 9.252 1.00 97.69 75 ILE A C 1
ATOM 547 O O . ILE A 1 75 ? -9.492 6.399 9.082 1.00 97.69 75 ILE A O 1
ATOM 551 N N . GLU A 1 76 ? -9.901 4.206 8.853 1.00 97.69 76 GLU A N 1
ATOM 552 C CA . GLU A 1 76 ? -11.212 4.346 8.221 1.00 97.69 76 GLU A CA 1
ATOM 553 C C . GLU A 1 76 ? -12.312 3.838 9.163 1.00 97.69 76 GLU A C 1
ATOM 555 O O . GLU A 1 76 ? -12.351 2.664 9.534 1.00 97.69 76 GLU A O 1
ATOM 560 N N . TRP A 1 77 ? -13.245 4.722 9.523 1.00 97.50 77 TRP A N 1
ATOM 561 C CA . TRP A 1 77 ? -14.409 4.374 10.340 1.00 97.50 77 TRP A CA 1
ATOM 562 C C . TRP A 1 77 ? -15.579 3.944 9.459 1.00 97.50 77 TRP A C 1
ATOM 564 O O . TRP A 1 77 ? -16.109 4.748 8.687 1.00 97.50 77 TRP A O 1
ATOM 574 N N . LYS A 1 78 ? -16.011 2.692 9.616 1.00 96.88 78 LYS A N 1
ATOM 575 C CA . LYS A 1 78 ? -17.253 2.145 9.055 1.00 96.88 78 LYS A CA 1
ATOM 576 C C . LYS A 1 78 ? -18.278 1.968 10.179 1.00 96.88 78 LYS A C 1
ATOM 578 O O . LYS A 1 78 ? -17.977 2.189 11.346 1.00 96.88 78 LYS A O 1
ATOM 583 N N . ALA A 1 79 ? -19.517 1.639 9.820 1.00 93.44 79 ALA A N 1
ATOM 584 C CA . ALA A 1 79 ? -20.634 1.621 10.769 1.00 93.44 79 ALA A CA 1
ATOM 585 C C . ALA A 1 79 ? -20.477 0.582 11.899 1.00 93.44 79 ALA A C 1
ATOM 587 O O . ALA A 1 79 ? -20.971 0.803 12.997 1.00 93.44 79 ALA A O 1
ATOM 588 N N . ASP A 1 80 ? -19.815 -0.535 11.615 1.00 95.81 80 ASP A N 1
ATOM 589 C CA . ASP A 1 80 ? -19.638 -1.706 12.481 1.00 95.81 80 ASP A CA 1
ATOM 590 C C . ASP A 1 80 ? -18.165 -2.103 12.657 1.00 95.81 80 ASP A C 1
ATOM 592 O O . ASP A 1 80 ? -17.842 -2.995 13.440 1.00 95.81 80 ASP A O 1
ATOM 596 N N . ARG A 1 81 ? -17.262 -1.439 11.931 1.00 97.31 81 ARG A N 1
ATOM 597 C CA . ARG A 1 81 ? -15.859 -1.824 11.838 1.00 97.31 81 ARG A CA 1
ATOM 598 C C . ARG A 1 81 ? -14.946 -0.616 11.708 1.00 97.31 81 ARG A C 1
ATOM 600 O O . ARG A 1 81 ? -15.256 0.329 10.984 1.00 97.31 81 ARG A O 1
ATOM 607 N N . ILE A 1 82 ? -13.788 -0.672 12.346 1.00 98.00 82 ILE A N 1
ATOM 608 C CA . ILE A 1 82 ? -12.696 0.284 12.177 1.00 98.00 82 ILE A CA 1
ATOM 609 C C . ILE A 1 82 ? -11.589 -0.436 11.415 1.00 98.00 82 ILE A C 1
ATOM 611 O O . ILE A 1 82 ? -11.071 -1.447 11.882 1.00 98.00 82 ILE A O 1
ATOM 615 N N . VAL A 1 83 ? -11.251 0.066 10.230 1.00 97.44 83 VAL A N 1
ATOM 616 C CA . VAL A 1 83 ? -10.170 -0.489 9.410 1.00 97.44 83 VAL A CA 1
ATOM 617 C C . VAL A 1 83 ? -8.926 0.354 9.631 1.00 97.44 83 VAL A C 1
ATOM 619 O O . VAL A 1 83 ? -8.908 1.547 9.326 1.00 97.44 83 VAL A O 1
ATOM 622 N N . VAL A 1 84 ? -7.888 -0.272 10.163 1.00 97.88 84 VAL A N 1
ATOM 623 C CA . VAL A 1 84 ? -6.588 0.331 10.428 1.00 97.88 84 VAL A CA 1
ATOM 624 C C . VAL A 1 84 ? -5.619 -0.201 9.383 1.00 97.88 84 VAL A C 1
ATOM 626 O O . VAL A 1 84 ? -5.239 -1.365 9.412 1.00 97.88 84 VAL A O 1
ATOM 629 N N . THR A 1 85 ? -5.249 0.647 8.431 1.00 97.19 85 THR A N 1
ATOM 630 C CA . THR A 1 85 ? -4.322 0.295 7.353 1.00 97.19 85 THR A CA 1
ATOM 631 C C . THR A 1 85 ? -2.924 0.798 7.688 1.00 97.19 85 THR A C 1
ATOM 633 O O . THR A 1 85 ? -2.749 1.999 7.903 1.00 97.19 85 THR A O 1
ATOM 636 N N . VAL A 1 86 ? -1.943 -0.104 7.699 1.00 96.12 86 VAL A N 1
ATOM 637 C CA . VAL A 1 86 ? -0.530 0.196 7.973 1.00 96.12 86 VAL A CA 1
ATOM 638 C C . VAL A 1 86 ? 0.269 0.101 6.673 1.00 96.12 86 VAL A C 1
ATOM 640 O O . VAL A 1 86 ? 0.572 -0.990 6.194 1.00 96.12 86 VAL A O 1
ATOM 643 N N . ASP A 1 87 ? 0.574 1.249 6.072 1.00 93.56 87 ASP A N 1
ATOM 644 C CA . ASP A 1 87 ? 1.304 1.383 4.811 1.00 93.56 87 ASP A CA 1
ATOM 645 C C . ASP A 1 87 ? 2.734 1.869 5.054 1.00 93.56 87 ASP A C 1
ATOM 647 O O . ASP A 1 87 ? 3.024 3.065 5.079 1.00 93.56 87 ASP A O 1
ATOM 651 N N . VAL A 1 88 ? 3.638 0.905 5.189 1.00 90.44 88 VAL A N 1
ATOM 652 C CA . VAL A 1 88 ? 5.071 1.135 5.402 1.00 90.44 88 VAL A CA 1
ATOM 653 C C . VAL A 1 88 ? 5.701 1.954 4.264 1.00 90.44 88 VAL A C 1
ATOM 655 O O . VAL A 1 88 ? 6.678 2.661 4.478 1.00 90.44 88 VAL A O 1
ATOM 658 N N . THR A 1 89 ? 5.119 1.931 3.058 1.00 84.88 89 THR A N 1
ATOM 659 C CA . THR A 1 89 ? 5.686 2.617 1.884 1.00 84.88 89 THR A CA 1
ATOM 660 C C . THR A 1 89 ? 5.469 4.128 1.874 1.00 84.88 89 THR A C 1
ATOM 662 O O . THR A 1 89 ? 6.016 4.808 1.010 1.00 84.88 89 THR A O 1
ATOM 665 N N . LYS A 1 90 ? 4.650 4.662 2.789 1.00 88.88 90 LYS A N 1
ATOM 666 C CA . LYS A 1 90 ? 4.382 6.106 2.887 1.00 88.88 90 LYS A CA 1
ATOM 667 C C . LYS A 1 90 ? 5.438 6.880 3.660 1.00 88.88 90 LYS A C 1
ATOM 669 O O . LYS A 1 90 ? 5.430 8.107 3.597 1.00 88.88 90 LYS A O 1
ATOM 674 N N . ASP A 1 91 ? 6.294 6.195 4.407 1.00 88.19 91 ASP A N 1
ATOM 675 C CA . ASP A 1 91 ? 7.395 6.833 5.112 1.00 88.19 91 ASP A CA 1
ATOM 676 C C . ASP A 1 91 ? 8.702 6.565 4.371 1.00 88.19 91 ASP A C 1
ATOM 678 O O . ASP A 1 91 ? 9.274 5.480 4.458 1.00 88.19 91 ASP A O 1
ATOM 682 N N . ASP A 1 92 ? 9.184 7.577 3.652 1.00 81.25 92 ASP A N 1
ATOM 683 C CA . ASP A 1 92 ? 10.448 7.507 2.912 1.00 81.25 92 ASP A CA 1
ATOM 684 C C . ASP A 1 92 ? 11.661 7.272 3.833 1.00 81.25 92 ASP A C 1
ATOM 686 O O . ASP A 1 92 ? 12.722 6.866 3.360 1.00 81.25 92 ASP A O 1
ATOM 690 N N . ASN A 1 93 ? 11.526 7.528 5.142 1.00 84.56 93 ASN A N 1
ATOM 691 C CA . ASN A 1 93 ? 12.596 7.310 6.116 1.00 84.56 93 ASN A CA 1
ATOM 692 C C . ASN A 1 93 ? 12.587 5.901 6.712 1.00 84.56 93 ASN A C 1
ATOM 694 O O . ASN A 1 93 ? 13.503 5.567 7.466 1.00 84.56 93 ASN A O 1
ATOM 698 N N . TYR A 1 94 ? 11.569 5.086 6.426 1.00 83.38 94 TYR A N 1
ATOM 699 C CA . TYR A 1 94 ? 11.537 3.720 6.919 1.00 83.38 94 TYR A CA 1
ATOM 700 C C . TYR A 1 94 ? 12.531 2.867 6.135 1.00 83.38 94 TYR A C 1
ATOM 702 O O . TYR A 1 94 ? 12.289 2.451 5.001 1.00 83.38 94 TYR A O 1
ATOM 710 N N . VAL A 1 95 ? 13.678 2.622 6.759 1.00 77.00 95 VAL A N 1
ATOM 711 C CA . VAL A 1 95 ? 14.670 1.667 6.283 1.00 77.00 95 VAL A CA 1
ATOM 712 C C . VAL A 1 95 ? 14.344 0.337 6.949 1.00 77.00 95 VAL A C 1
ATOM 714 O O . VAL A 1 95 ? 14.433 0.218 8.169 1.00 77.00 95 VAL A O 1
ATOM 717 N N . GLU A 1 96 ? 13.930 -0.655 6.160 1.00 76.06 96 GLU A N 1
ATOM 718 C CA . GLU A 1 96 ? 13.801 -2.036 6.633 1.00 76.06 96 GLU A CA 1
ATOM 719 C C . GLU A 1 96 ? 15.220 -2.561 6.897 1.00 76.06 96 GLU A C 1
ATOM 721 O O . GLU A 1 96 ? 15.881 -3.086 6.007 1.00 76.06 96 GLU A O 1
ATOM 726 N N . GLU A 1 97 ? 15.737 -2.301 8.100 1.00 67.81 97 GLU A N 1
ATOM 727 C CA . GLU A 1 97 ? 17.037 -2.792 8.551 1.00 67.81 97 GLU A CA 1
ATOM 728 C C . GLU A 1 97 ? 16.974 -4.327 8.644 1.00 67.81 97 GLU A C 1
ATOM 730 O O . GLU A 1 97 ? 16.457 -4.859 9.626 1.00 67.81 97 GLU A O 1
ATOM 735 N N . GLY A 1 98 ? 17.494 -5.047 7.643 1.00 58.53 98 GLY A N 1
ATOM 736 C CA . GLY A 1 98 ? 17.947 -6.428 7.853 1.00 58.53 98 GLY A CA 1
ATOM 737 C C . GLY A 1 98 ? 17.339 -7.562 7.022 1.00 58.53 98 GLY A C 1
ATOM 738 O O . GLY A 1 98 ? 17.575 -8.710 7.385 1.00 58.53 98 GLY A O 1
ATOM 739 N N . ASP A 1 99 ? 16.634 -7.311 5.916 1.00 52.31 99 ASP A N 1
ATOM 740 C CA . ASP A 1 99 ? 16.148 -8.403 5.039 1.00 52.31 99 ASP A CA 1
ATOM 741 C C . ASP A 1 99 ? 16.959 -8.548 3.727 1.00 52.31 99 ASP A C 1
ATOM 743 O O . ASP A 1 99 ? 16.711 -9.461 2.937 1.00 52.31 99 ASP A O 1
ATOM 747 N N . ASP A 1 100 ? 17.944 -7.683 3.471 1.00 52.88 100 ASP A N 1
ATOM 748 C CA . ASP A 1 100 ? 18.809 -7.712 2.283 1.00 52.88 100 ASP A CA 1
ATOM 749 C C . ASP A 1 100 ? 19.990 -8.697 2.373 1.00 52.88 100 ASP A C 1
ATOM 751 O O . ASP A 1 100 ? 20.564 -9.039 1.337 1.00 52.88 100 ASP A O 1
ATOM 755 N N . ASP A 1 101 ? 20.262 -9.246 3.563 1.00 49.91 101 ASP A N 1
ATOM 756 C CA . ASP A 1 101 ? 21.295 -10.268 3.796 1.00 49.91 101 ASP A CA 1
ATOM 757 C C . ASP A 1 101 ? 20.747 -11.698 3.933 1.00 49.91 101 ASP A C 1
ATOM 759 O O . ASP A 1 101 ? 21.520 -12.635 4.151 1.00 49.91 101 ASP A O 1
ATOM 763 N N . ILE A 1 102 ? 19.444 -11.930 3.706 1.00 51.41 102 ILE A N 1
ATOM 764 C CA . ILE A 1 102 ? 18.967 -13.281 3.358 1.00 51.41 102 ILE A CA 1
ATOM 765 C C . ILE A 1 102 ? 19.330 -13.513 1.890 1.00 51.41 102 ILE A C 1
ATOM 767 O O . ILE A 1 102 ? 18.497 -13.539 0.982 1.00 51.41 102 ILE A O 1
ATOM 771 N N . PHE 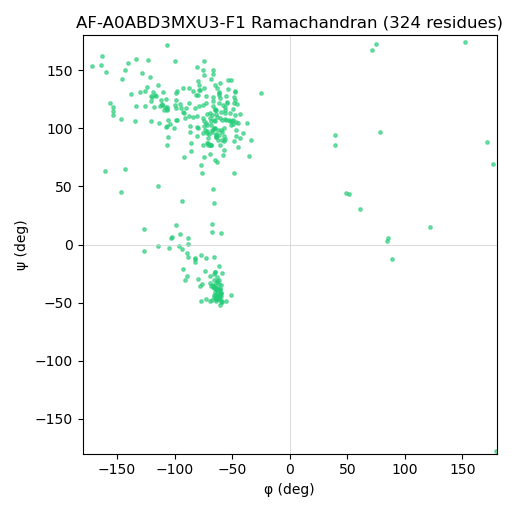A 1 103 ? 20.642 -13.609 1.686 1.00 41.66 103 PHE A N 1
ATOM 772 C CA . PHE A 1 103 ? 21.321 -14.194 0.556 1.00 41.66 103 PHE A CA 1
ATOM 773 C C . PHE A 1 103 ? 20.621 -15.530 0.317 1.00 41.66 103 PHE A C 1
ATOM 775 O O . PHE A 1 103 ? 20.836 -16.489 1.059 1.00 41.66 103 PHE A O 1
ATOM 782 N N . TYR A 1 104 ? 19.697 -15.563 -0.649 1.00 51.34 104 TYR A N 1
ATOM 783 C CA . TYR A 1 104 ? 19.252 -16.815 -1.240 1.00 51.34 104 TYR A CA 1
ATOM 784 C C . TYR A 1 104 ? 20.541 -17.514 -1.610 1.00 51.34 104 TYR A C 1
ATOM 786 O O . TYR A 1 104 ? 21.247 -17.014 -2.488 1.00 51.34 104 TYR A O 1
ATOM 794 N N . GLY A 1 105 ? 20.881 -18.543 -0.828 1.00 44.28 105 GLY A N 1
ATOM 795 C CA . GLY A 1 105 ? 22.070 -19.342 -1.018 1.00 44.28 105 GLY A CA 1
ATOM 796 C C . GLY A 1 105 ? 22.167 -19.598 -2.500 1.00 44.28 105 GLY A C 1
ATOM 797 O O . GLY A 1 105 ? 21.261 -20.187 -3.085 1.00 44.28 105 GLY A O 1
ATOM 798 N N . ASP A 1 106 ? 23.198 -19.008 -3.091 1.00 42.19 106 ASP A N 1
ATOM 799 C CA . ASP A 1 106 ? 23.669 -19.354 -4.407 1.00 42.19 106 ASP A CA 1
ATOM 800 C C . ASP A 1 106 ? 23.735 -20.882 -4.407 1.00 42.19 106 ASP A C 1
ATOM 802 O O . ASP A 1 106 ? 24.568 -21.473 -3.720 1.00 42.19 106 ASP A O 1
ATOM 806 N N . GLU A 1 107 ? 22.779 -21.532 -5.073 1.00 53.22 107 GLU A N 1
ATOM 807 C CA . GLU A 1 107 ? 22.691 -22.992 -5.183 1.00 53.22 107 GLU A CA 1
ATOM 808 C C . GLU A 1 107 ? 23.866 -23.551 -6.022 1.00 53.22 107 GLU A C 1
ATOM 810 O O . GLU A 1 107 ? 23.806 -24.677 -6.509 1.00 53.22 107 GLU A O 1
ATOM 815 N N . GLU A 1 108 ? 24.944 -22.781 -6.214 1.00 53.69 108 GLU A N 1
ATOM 816 C CA . GLU A 1 108 ? 26.086 -23.115 -7.059 1.00 53.69 108 GLU A CA 1
ATOM 817 C C . GLU A 1 108 ? 27.344 -23.571 -6.302 1.00 53.69 108 GLU A C 1
ATOM 819 O O . GLU A 1 108 ? 28.345 -23.836 -6.965 1.00 53.69 108 GLU A O 1
ATOM 824 N N . ASP A 1 109 ? 27.336 -23.755 -4.971 1.00 50.84 109 ASP A N 1
ATOM 825 C CA . ASP A 1 109 ? 28.539 -24.296 -4.305 1.00 50.84 109 ASP A CA 1
ATOM 826 C C . ASP A 1 109 ? 28.313 -25.196 -3.078 1.00 50.84 109 ASP A C 1
ATOM 828 O O . ASP A 1 109 ? 29.032 -25.120 -2.086 1.00 50.84 109 ASP A O 1
ATOM 832 N N . ASP A 1 110 ? 27.364 -26.134 -3.178 1.00 49.12 110 ASP A N 1
ATOM 833 C CA . ASP A 1 110 ? 27.425 -27.387 -2.400 1.00 49.12 110 ASP A CA 1
ATOM 834 C C . ASP A 1 110 ? 28.101 -28.500 -3.224 1.00 49.12 110 ASP A C 1
ATOM 836 O O . ASP A 1 110 ? 27.756 -29.683 -3.170 1.00 49.12 110 ASP A O 1
ATOM 840 N N . SER A 1 111 ? 29.128 -28.119 -3.996 1.00 51.28 111 SER A N 1
ATOM 841 C CA . SER A 1 111 ? 30.209 -29.041 -4.315 1.00 51.28 111 SER A CA 1
ATOM 842 C C . SER A 1 111 ? 31.070 -29.181 -3.061 1.00 51.28 111 SER A C 1
ATOM 844 O O . SER A 1 111 ? 32.158 -28.625 -2.936 1.00 51.28 111 SER A O 1
ATOM 846 N N . VAL A 1 112 ? 30.554 -29.932 -2.085 1.00 50.44 112 VAL A N 1
ATOM 847 C CA . VAL A 1 112 ? 31.368 -30.480 -1.005 1.00 50.44 112 VAL A CA 1
ATOM 848 C C . VAL A 1 112 ? 32.438 -31.339 -1.673 1.00 50.44 112 VAL A C 1
ATOM 850 O O . VAL A 1 112 ? 32.254 -32.530 -1.931 1.00 50.44 112 VAL A O 1
ATOM 853 N N . LEU A 1 113 ? 33.569 -30.710 -1.989 1.00 51.19 113 LEU A N 1
ATOM 854 C CA . LEU A 1 113 ? 34.851 -31.364 -2.120 1.00 51.19 113 LEU A CA 1
ATOM 855 C C . LEU A 1 113 ? 35.084 -32.050 -0.779 1.00 51.19 113 LEU A C 1
ATOM 857 O O . LEU A 1 113 ? 35.564 -31.455 0.185 1.00 51.19 113 LEU A O 1
ATOM 861 N N . MET A 1 114 ? 34.681 -33.316 -0.717 1.00 55.97 114 MET A N 1
ATOM 862 C CA . MET A 1 114 ? 35.181 -34.284 0.243 1.00 55.97 114 MET A CA 1
ATOM 863 C C . MET A 1 114 ? 36.678 -34.477 -0.035 1.00 55.97 114 MET A C 1
ATOM 865 O O . MET A 1 114 ? 37.106 -35.524 -0.511 1.00 55.97 114 MET A O 1
ATOM 869 N N . ASP A 1 115 ? 37.482 -33.460 0.281 1.00 51.94 115 ASP A N 1
ATOM 870 C CA . ASP A 1 115 ? 38.919 -33.577 0.520 1.00 51.94 115 ASP A CA 1
ATOM 871 C C . ASP A 1 115 ? 39.098 -34.189 1.917 1.00 51.94 115 ASP A C 1
ATOM 873 O O . ASP A 1 115 ? 39.592 -33.583 2.867 1.00 51.94 115 ASP A O 1
ATOM 877 N N . GLY A 1 116 ? 38.585 -35.404 2.059 1.00 45.28 116 GLY A N 1
ATOM 878 C CA . GLY A 1 116 ? 38.760 -36.251 3.217 1.00 45.28 116 GLY A CA 1
ATOM 879 C C . GLY A 1 116 ? 39.102 -37.623 2.688 1.00 45.28 116 GLY A C 1
ATOM 880 O O . GLY A 1 116 ? 38.237 -38.298 2.141 1.00 45.28 116 GLY A O 1
ATOM 881 N N . ASP A 1 117 ? 40.372 -37.992 2.823 1.00 51.44 117 ASP A N 1
ATOM 882 C CA . ASP A 1 117 ? 40.925 -39.305 2.519 1.00 51.44 117 ASP A CA 1
ATOM 883 C C . ASP A 1 117 ? 40.068 -40.419 3.154 1.00 51.44 117 ASP A C 1
ATOM 885 O O . ASP A 1 117 ? 40.287 -40.835 4.293 1.00 51.44 117 ASP A O 1
ATOM 889 N N . VAL A 1 118 ? 39.055 -40.895 2.429 1.00 47.19 118 VAL A N 1
ATOM 890 C CA . VAL A 1 118 ? 38.328 -42.122 2.748 1.00 47.19 118 VAL A CA 1
ATOM 891 C C . VAL A 1 118 ? 38.889 -43.195 1.837 1.00 47.19 118 VAL A C 1
ATOM 893 O O . VAL A 1 118 ? 38.568 -43.285 0.651 1.00 47.19 118 VAL A O 1
ATOM 896 N N . ASP A 1 119 ? 39.769 -43.997 2.422 1.00 49.34 119 ASP A N 1
ATOM 897 C CA . ASP A 1 119 ? 40.269 -45.234 1.850 1.00 49.34 119 ASP A CA 1
ATOM 898 C C . ASP A 1 119 ? 39.112 -46.097 1.314 1.00 49.34 119 ASP A C 1
ATOM 900 O O . ASP A 1 119 ? 38.298 -46.634 2.063 1.00 49.34 119 ASP A O 1
ATOM 904 N N . GLY A 1 120 ? 39.075 -46.222 -0.013 1.00 54.16 120 GLY A N 1
ATOM 905 C CA . GLY A 1 120 ? 38.589 -47.364 -0.786 1.00 54.16 120 GLY A CA 1
ATOM 906 C C . GLY A 1 120 ? 37.337 -48.099 -0.304 1.00 54.16 120 GLY A C 1
ATOM 907 O O . GLY A 1 120 ? 37.440 -49.137 0.347 1.00 54.16 120 GLY A O 1
ATOM 908 N N . ILE A 1 121 ? 36.172 -47.708 -0.828 1.00 44.31 121 ILE A N 1
ATOM 909 C CA . ILE A 1 121 ? 35.100 -48.673 -1.107 1.00 44.31 121 ILE A CA 1
ATOM 910 C C . ILE A 1 121 ? 34.777 -48.617 -2.601 1.00 44.31 121 ILE A C 1
ATOM 912 O O . ILE A 1 121 ? 34.214 -47.666 -3.130 1.00 44.31 121 ILE A O 1
ATOM 916 N N . LEU A 1 122 ? 35.228 -49.673 -3.266 1.00 53.69 122 LEU A N 1
ATOM 917 C CA . LEU A 1 122 ? 35.110 -49.990 -4.680 1.00 53.69 122 LEU A CA 1
ATOM 918 C C . LEU A 1 122 ? 33.632 -50.283 -4.995 1.00 53.69 122 LEU A C 1
ATOM 920 O O . LEU A 1 122 ? 33.141 -51.359 -4.657 1.00 53.69 122 LEU A O 1
ATOM 924 N N . LEU A 1 123 ? 32.922 -49.336 -5.613 1.00 46.50 123 LEU A N 1
ATOM 925 C CA . LEU A 1 123 ? 31.553 -49.539 -6.106 1.00 46.50 123 LEU A CA 1
ATOM 926 C C . LEU A 1 123 ? 31.493 -49.443 -7.638 1.00 46.50 123 LEU A C 1
ATOM 928 O O . LEU A 1 123 ? 30.657 -48.754 -8.207 1.00 46.50 123 LEU A O 1
ATOM 932 N N . ASP A 1 124 ? 32.383 -50.185 -8.299 1.00 51.25 124 ASP A N 1
ATOM 933 C CA . ASP A 1 124 ? 32.188 -50.628 -9.680 1.00 51.25 124 ASP A CA 1
ATOM 934 C C . ASP A 1 124 ? 31.380 -51.930 -9.639 1.00 51.25 124 ASP A C 1
ATOM 936 O O . ASP A 1 124 ? 31.967 -53.008 -9.554 1.00 51.25 124 ASP A O 1
ATOM 940 N N . SER A 1 125 ? 30.047 -51.841 -9.619 1.00 55.03 125 SER A N 1
ATOM 941 C CA . SER A 1 125 ? 29.111 -52.863 -10.138 1.00 55.03 125 SER A CA 1
ATOM 942 C C . SER A 1 125 ? 27.673 -52.521 -9.747 1.00 55.03 125 SER A C 1
ATOM 944 O O . SER A 1 125 ? 27.188 -53.010 -8.731 1.00 55.03 125 SER A O 1
ATOM 946 N N . LEU A 1 126 ? 26.972 -51.736 -10.569 1.00 48.50 126 LEU A N 1
ATOM 947 C CA . LEU A 1 126 ? 25.550 -51.994 -10.835 1.00 48.50 126 LEU A CA 1
ATOM 948 C C . LEU A 1 126 ? 25.102 -51.300 -12.129 1.00 48.50 126 LEU A C 1
ATOM 950 O O . LEU A 1 126 ? 24.254 -50.414 -12.146 1.00 48.50 126 LEU A O 1
ATOM 954 N N . GLU A 1 127 ? 25.707 -51.720 -13.236 1.00 53.19 127 GLU A N 1
ATOM 955 C CA . GLU A 1 127 ? 25.101 -51.598 -14.558 1.00 53.19 127 GLU A CA 1
ATOM 956 C C . GLU A 1 127 ? 24.206 -52.831 -14.758 1.00 53.19 127 GLU A C 1
ATOM 958 O O . GLU A 1 127 ? 24.621 -53.814 -15.360 1.00 53.19 127 GLU A O 1
ATOM 963 N N . GLU A 1 128 ? 22.996 -52.825 -14.197 1.00 57.41 128 GLU A N 1
ATOM 964 C CA . GLU A 1 128 ? 21.939 -53.732 -14.653 1.00 57.41 128 GLU A CA 1
ATOM 965 C C . GLU A 1 128 ? 20.569 -53.119 -14.357 1.00 57.41 128 GLU A C 1
ATOM 967 O O . GLU A 1 128 ? 20.237 -52.795 -13.217 1.00 57.41 128 GLU A O 1
ATOM 972 N N . GLY A 1 129 ? 19.810 -52.887 -15.428 1.00 53.53 129 GLY A N 1
ATOM 973 C CA . GLY A 1 129 ? 18.512 -52.232 -15.395 1.00 53.53 129 GLY A CA 1
ATOM 974 C C . GLY A 1 129 ? 17.524 -52.961 -14.492 1.00 53.53 129 GLY A C 1
ATOM 975 O O . GLY A 1 129 ? 17.182 -54.118 -14.727 1.00 53.53 129 GLY A O 1
ATOM 976 N N . GLY A 1 130 ? 17.043 -52.247 -13.481 1.00 43.81 130 GLY A N 1
ATOM 977 C CA . GLY A 1 130 ? 15.854 -52.602 -12.726 1.00 43.81 130 GLY A CA 1
ATOM 978 C C . GLY A 1 130 ? 14.784 -51.559 -13.001 1.00 43.81 130 GLY A C 1
ATOM 979 O O . GLY A 1 130 ? 14.864 -50.445 -12.488 1.00 43.81 130 GLY A O 1
ATOM 980 N N . ASP A 1 131 ? 13.803 -51.919 -13.823 1.00 45.84 131 ASP A N 1
ATOM 981 C CA . ASP A 1 131 ? 12.550 -51.186 -13.952 1.00 45.84 131 ASP A CA 1
ATOM 982 C C . ASP A 1 131 ? 11.896 -51.091 -12.563 1.00 45.84 131 ASP A C 1
ATOM 984 O O . ASP A 1 131 ? 11.413 -52.086 -12.019 1.00 45.84 131 ASP A O 1
ATOM 988 N N . ILE A 1 132 ? 11.897 -49.894 -11.970 1.00 47.56 132 ILE A N 1
ATOM 989 C CA . ILE A 1 132 ? 11.090 -49.588 -10.785 1.00 47.56 132 ILE A CA 1
ATOM 990 C C . ILE A 1 132 ? 9.636 -49.512 -11.259 1.00 47.56 132 ILE A C 1
ATOM 992 O O . ILE A 1 132 ? 9.133 -48.464 -11.662 1.00 47.56 132 ILE A O 1
ATOM 996 N N . MET A 1 133 ? 8.978 -50.669 -11.266 1.00 47.03 133 MET A N 1
ATOM 997 C CA . MET A 1 133 ? 7.525 -50.768 -11.277 1.00 47.03 133 MET A CA 1
ATOM 998 C C . MET A 1 133 ? 7.039 -50.255 -9.920 1.00 47.03 133 MET A C 1
ATOM 1000 O O . MET A 1 133 ? 7.216 -50.920 -8.900 1.00 47.03 133 MET A O 1
ATOM 1004 N N . TYR A 1 134 ? 6.465 -49.054 -9.902 1.00 50.00 134 TYR A N 1
ATOM 1005 C CA . TYR A 1 134 ? 5.566 -48.664 -8.824 1.00 50.00 134 TYR A CA 1
ATOM 1006 C C . TYR A 1 134 ? 4.321 -49.536 -8.969 1.00 50.00 134 TYR A C 1
ATOM 1008 O O . TYR A 1 134 ? 3.495 -49.289 -9.845 1.00 50.00 134 TYR A O 1
ATOM 1016 N N . ASP A 1 135 ? 4.258 -50.604 -8.179 1.00 45.38 135 ASP A N 1
ATOM 1017 C CA . ASP A 1 135 ? 3.041 -51.387 -8.021 1.00 45.38 135 ASP A CA 1
ATOM 1018 C C . ASP A 1 135 ? 2.073 -50.535 -7.190 1.00 45.38 135 ASP A C 1
ATOM 1020 O O . ASP A 1 135 ? 2.271 -50.307 -5.992 1.00 45.38 135 ASP A O 1
ATOM 1024 N N . ASP A 1 136 ? 1.105 -49.956 -7.899 1.00 54.06 136 ASP A N 1
ATOM 1025 C CA . ASP A 1 136 ? -0.160 -49.467 -7.364 1.00 54.06 136 ASP A CA 1
ATOM 1026 C C . ASP A 1 136 ? -0.791 -50.609 -6.563 1.00 54.06 136 ASP A C 1
ATOM 1028 O O . ASP A 1 136 ? -1.264 -51.560 -7.168 1.00 54.06 136 ASP A O 1
ATOM 1032 N N . GLU A 1 137 ? -0.764 -50.521 -5.232 1.00 54.72 137 GLU A N 1
ATOM 1033 C CA . GLU A 1 137 ? -1.765 -51.075 -4.302 1.00 54.72 137 GLU A CA 1
ATOM 1034 C C . GLU A 1 137 ? -1.291 -50.819 -2.859 1.00 54.72 137 GLU A C 1
ATOM 1036 O O . GLU A 1 137 ? -0.899 -51.714 -2.111 1.00 54.72 137 GLU A O 1
ATOM 1041 N N . PHE A 1 138 ? -1.299 -49.545 -2.449 1.00 44.28 138 PHE A N 1
ATOM 1042 C CA . PHE A 1 138 ? -1.341 -49.206 -1.025 1.00 44.28 138 PHE A CA 1
ATOM 1043 C C . PHE A 1 138 ? -2.811 -49.057 -0.627 1.00 44.28 138 PHE A C 1
ATOM 1045 O O . PHE A 1 138 ? -3.332 -47.947 -0.501 1.00 44.28 138 PHE A O 1
ATOM 1052 N N . ASP A 1 139 ? -3.489 -50.196 -0.488 1.00 53.72 139 ASP A N 1
ATOM 1053 C CA . ASP A 1 139 ? -4.799 -50.271 0.148 1.00 53.72 139 ASP A CA 1
ATOM 1054 C C . ASP A 1 139 ? -4.619 -49.952 1.636 1.00 53.72 139 ASP A C 1
ATOM 1056 O O . ASP A 1 139 ? -4.215 -50.781 2.452 1.00 53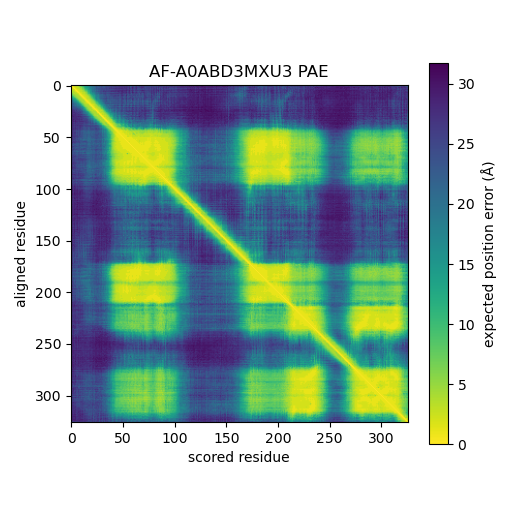.72 139 ASP A O 1
ATOM 1060 N N . PHE A 1 140 ? -4.876 -48.691 1.985 1.00 48.81 140 PHE A N 1
ATOM 1061 C CA . PHE A 1 140 ? -5.084 -48.281 3.365 1.00 48.81 140 PHE A CA 1
ATOM 1062 C C . PHE A 1 140 ? -6.424 -48.872 3.810 1.00 48.81 140 PHE A C 1
ATOM 1064 O O . PHE A 1 140 ? -7.471 -48.234 3.680 1.00 48.81 140 PHE A O 1
ATOM 1071 N N . ASP A 1 141 ? -6.386 -50.123 4.270 1.00 45.97 141 ASP A N 1
ATOM 1072 C CA . ASP A 1 141 ? -7.513 -50.779 4.918 1.00 45.97 141 ASP A CA 1
ATOM 1073 C C . ASP A 1 141 ? -7.901 -49.965 6.156 1.00 45.97 141 ASP A C 1
ATOM 1075 O O . ASP A 1 141 ? -7.283 -50.017 7.222 1.00 45.97 141 ASP A O 1
ATOM 1079 N N . ALA A 1 142 ? -8.933 -49.151 5.959 1.00 57.28 142 ALA A N 1
ATOM 1080 C CA . ALA A 1 142 ? -9.655 -48.433 6.982 1.00 57.28 142 ALA A CA 1
ATOM 1081 C C . ALA A 1 142 ? -10.434 -49.439 7.833 1.00 57.28 142 ALA A C 1
ATOM 1083 O O . ALA A 1 142 ? -11.608 -49.700 7.581 1.00 57.28 142 ALA A O 1
ATOM 1084 N N . ASP A 1 143 ? -9.773 -50.001 8.837 1.00 57.25 143 ASP A N 1
ATOM 1085 C CA . ASP A 1 143 ? -10.447 -50.720 9.913 1.00 57.25 143 ASP A CA 1
ATOM 1086 C C . ASP A 1 143 ? -9.721 -50.456 11.236 1.00 57.25 143 ASP A C 1
ATOM 1088 O O . ASP A 1 143 ? -9.128 -51.342 11.847 1.00 57.25 143 ASP A O 1
ATOM 1092 N N . ASP A 1 144 ? -9.748 -49.192 11.665 1.00 49.34 144 ASP A N 1
ATOM 1093 C CA . ASP A 1 144 ? -9.485 -48.841 13.058 1.00 49.34 144 ASP A CA 1
ATOM 1094 C C . ASP A 1 144 ? -10.824 -48.456 13.695 1.00 49.34 144 ASP A C 1
ATOM 1096 O O . ASP A 1 144 ? -11.264 -47.302 13.688 1.00 49.34 144 ASP A O 1
ATOM 1100 N N . ASN A 1 145 ? -11.522 -49.492 14.170 1.00 56.47 145 ASN A N 1
ATOM 1101 C CA . ASN A 1 145 ? -12.533 -49.370 15.211 1.00 56.47 145 ASN A CA 1
ATOM 1102 C C . ASN A 1 145 ? -11.836 -48.813 16.455 1.00 56.47 145 ASN A C 1
ATOM 1104 O O . ASN A 1 145 ? -11.405 -49.564 17.329 1.00 56.47 145 ASN A O 1
ATOM 1108 N N . VAL A 1 146 ? -11.721 -47.489 16.525 1.00 55.53 146 VAL A N 1
ATOM 1109 C CA . VAL A 1 146 ? -11.423 -46.811 17.780 1.00 55.53 146 VAL A CA 1
ATOM 1110 C C . VAL A 1 146 ? -12.692 -46.916 18.616 1.00 55.53 146 VAL A C 1
ATOM 1112 O O . VAL A 1 146 ? -13.666 -46.199 18.384 1.00 55.53 146 VAL A O 1
ATOM 1115 N N . ASP A 1 147 ? -12.695 -47.900 19.513 1.00 48.41 147 ASP A N 1
ATOM 1116 C CA . ASP A 1 147 ? -13.683 -48.053 20.571 1.00 48.41 147 ASP A CA 1
ATOM 1117 C C . ASP A 1 147 ? -13.885 -46.701 21.277 1.00 48.41 147 ASP A C 1
ATOM 1119 O O . ASP A 1 147 ? -12.923 -46.028 21.658 1.00 48.41 147 ASP A O 1
ATOM 1123 N N . ASP A 1 148 ? -15.154 -46.324 21.465 1.00 55.16 148 ASP A N 1
ATOM 1124 C CA . ASP A 1 148 ? -15.634 -45.218 22.307 1.00 55.16 148 ASP A CA 1
ATOM 1125 C C . ASP A 1 148 ? -15.363 -45.513 23.806 1.00 55.16 148 ASP A C 1
ATOM 1127 O O . ASP A 1 148 ? -16.241 -45.387 24.671 1.00 55.16 148 ASP A O 1
ATOM 1131 N N . ASP A 1 149 ? -14.145 -45.941 24.137 1.00 48.81 149 ASP A N 1
ATOM 1132 C CA . ASP A 1 149 ? -13.693 -46.160 25.499 1.00 48.81 149 ASP A CA 1
ATOM 1133 C C . ASP A 1 149 ? -13.495 -44.803 26.172 1.00 48.81 149 ASP A C 1
ATOM 1135 O O . ASP A 1 149 ? -12.485 -44.120 26.025 1.00 48.81 149 ASP A O 1
ATOM 1139 N N . ILE A 1 150 ? -14.546 -44.417 26.899 1.00 54.81 150 ILE A N 1
ATOM 1140 C CA . ILE A 1 150 ? -14.472 -43.882 28.260 1.00 54.81 150 ILE A CA 1
ATOM 1141 C C . ILE A 1 150 ? -13.278 -42.940 28.437 1.00 54.81 150 ILE A C 1
ATOM 1143 O O . ILE A 1 150 ? -12.216 -43.308 28.928 1.00 54.81 150 ILE A O 1
ATOM 1147 N N . ILE A 1 151 ? -13.503 -41.676 28.087 1.00 47.56 151 ILE A N 1
ATOM 1148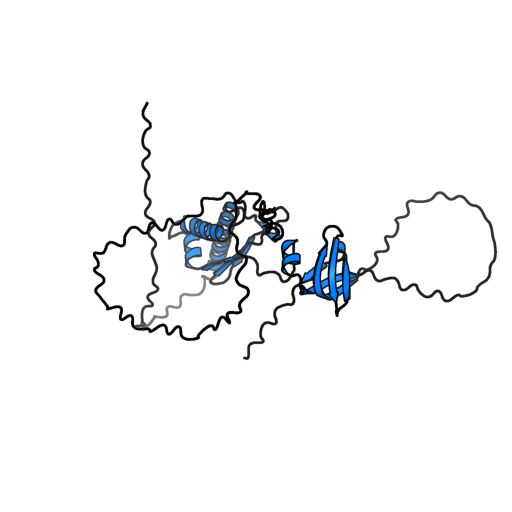 C CA . ILE A 1 151 ? -12.696 -40.578 28.610 1.00 47.56 151 ILE A CA 1
ATOM 1149 C C . ILE A 1 151 ? -12.912 -40.583 30.127 1.00 47.56 151 ILE A C 1
ATOM 1151 O O . ILE A 1 151 ? -13.943 -40.110 30.616 1.00 47.56 151 ILE A O 1
ATOM 1155 N N . ASP A 1 152 ? -11.974 -41.177 30.862 1.00 53.69 152 ASP A N 1
ATOM 1156 C CA . ASP A 1 152 ? -11.877 -41.040 32.308 1.00 53.69 152 ASP A CA 1
ATOM 1157 C C . ASP A 1 152 ? -11.555 -39.564 32.606 1.00 53.69 152 ASP A C 1
ATOM 1159 O O . ASP A 1 152 ? -10.499 -39.073 32.205 1.00 53.69 152 ASP A O 1
ATOM 1163 N N . PRO A 1 153 ? -12.438 -38.804 33.281 1.00 57.09 153 PRO A N 1
ATOM 1164 C CA . PRO A 1 153 ? -12.188 -37.403 33.621 1.00 57.09 153 PRO A CA 1
ATOM 1165 C C . PRO A 1 153 ? -11.061 -37.211 34.656 1.00 57.09 153 PRO A C 1
ATOM 1167 O O . PRO A 1 153 ? -10.925 -36.112 35.199 1.00 57.09 153 PRO A O 1
ATOM 1170 N N . GLN A 1 154 ? -10.291 -38.259 34.969 1.00 57.22 154 GLN A N 1
ATOM 1171 C CA . GLN A 1 154 ? -9.116 -38.215 35.835 1.00 57.22 154 GLN A CA 1
ATOM 1172 C C . GLN A 1 154 ? -7.785 -38.512 35.140 1.00 57.22 154 GLN A C 1
ATOM 1174 O O . GLN A 1 154 ? -6.763 -38.388 35.815 1.00 57.22 154 GLN A O 1
ATOM 1179 N N . ASP A 1 155 ? -7.757 -38.811 33.835 1.00 48.59 155 ASP A N 1
ATOM 1180 C CA . ASP A 1 155 ? -6.493 -38.785 33.092 1.00 48.59 155 ASP A CA 1
ATOM 1181 C C . ASP A 1 155 ? -6.105 -37.327 32.834 1.00 48.59 155 ASP A C 1
ATOM 1183 O O . ASP A 1 155 ? -6.465 -36.676 31.852 1.00 48.59 155 ASP A O 1
ATOM 1187 N N . GLU A 1 156 ? -5.434 -36.819 33.863 1.00 56.00 156 GLU A N 1
ATOM 1188 C CA . GLU A 1 156 ? -4.503 -35.709 33.919 1.00 56.00 156 GLU A CA 1
ATOM 1189 C C . GLU A 1 156 ? -3.717 -35.653 32.604 1.00 56.00 156 GLU A C 1
ATOM 1191 O O . GLU A 1 156 ? -2.696 -36.317 32.426 1.00 56.00 156 GLU A O 1
ATOM 1196 N N . VAL A 1 157 ? -4.272 -34.895 31.652 1.00 53.19 157 VAL A N 1
ATOM 1197 C CA . VAL A 1 157 ? -3.580 -34.382 30.473 1.00 53.19 157 VAL A CA 1
ATOM 1198 C C . VAL A 1 157 ? -2.252 -33.842 30.968 1.00 53.19 157 VAL A C 1
ATOM 1200 O O . VAL A 1 157 ? -2.205 -32.837 31.679 1.00 53.19 157 VAL A O 1
ATOM 1203 N N . GLY A 1 158 ? -1.206 -34.621 30.689 1.00 49.03 158 GLY A N 1
ATOM 1204 C CA . GLY A 1 158 ? 0.154 -34.269 31.028 1.00 49.03 158 GLY A CA 1
ATOM 1205 C C . GLY A 1 158 ? 0.420 -32.877 30.506 1.00 49.03 158 GLY A C 1
ATOM 1206 O O . GLY A 1 158 ? -0.079 -32.546 29.435 1.00 49.03 158 GLY A O 1
ATOM 1207 N N . ASP A 1 159 ? 1.167 -32.113 31.299 1.00 51.06 159 ASP A N 1
ATOM 1208 C CA . ASP A 1 159 ? 1.763 -30.838 30.938 1.00 51.06 159 ASP A CA 1
ATOM 1209 C C . ASP A 1 159 ? 2.405 -30.955 29.545 1.00 51.06 159 ASP A C 1
ATOM 1211 O O . ASP A 1 159 ? 3.604 -31.196 29.389 1.00 51.06 159 ASP A O 1
ATOM 1215 N N . ASP A 1 160 ? 1.604 -30.782 28.500 1.00 49.44 160 ASP A N 1
ATOM 1216 C CA . ASP A 1 160 ? 2.041 -30.243 27.246 1.00 49.44 160 ASP A CA 1
ATOM 1217 C C . ASP A 1 160 ? 2.334 -28.782 27.556 1.00 49.44 160 ASP A C 1
ATOM 1219 O O . ASP A 1 160 ? 1.585 -27.860 27.231 1.00 49.44 160 ASP A O 1
ATOM 1223 N N . ASP A 1 161 ? 3.505 -28.604 28.179 1.00 49.56 161 ASP A N 1
ATOM 1224 C CA . ASP A 1 161 ? 4.463 -27.544 27.902 1.00 49.56 161 ASP A CA 1
ATOM 1225 C C . ASP A 1 161 ? 4.686 -27.496 26.373 1.00 49.56 161 ASP A C 1
ATOM 1227 O O . ASP A 1 161 ? 5.786 -27.666 25.844 1.00 49.56 161 ASP A O 1
ATOM 1231 N N . TYR A 1 162 ? 3.618 -27.212 25.623 1.00 53.38 162 TYR A N 1
ATOM 1232 C CA . TYR A 1 162 ? 3.660 -26.302 24.512 1.00 53.38 162 TYR A CA 1
ATOM 1233 C C . TYR A 1 162 ? 4.166 -25.011 25.139 1.00 53.38 162 TYR A C 1
ATOM 1235 O O . TYR A 1 162 ? 3.401 -24.123 25.526 1.00 53.38 162 TYR A O 1
ATOM 1243 N N . GLU A 1 163 ? 5.492 -24.956 25.307 1.00 48.94 163 GLU A N 1
ATOM 1244 C CA . GLU A 1 163 ? 6.248 -23.730 25.264 1.00 48.94 163 GLU A CA 1
ATOM 1245 C C . GLU A 1 163 ? 5.704 -23.035 24.023 1.00 48.94 163 GLU A C 1
ATOM 1247 O O . GLU A 1 163 ? 6.093 -23.295 22.885 1.00 48.94 163 GLU A O 1
ATOM 1252 N N . SER A 1 164 ? 4.707 -22.184 24.247 1.00 49.94 164 SER A N 1
ATOM 1253 C CA . SER A 1 164 ? 4.451 -21.047 23.410 1.00 49.94 164 SER A CA 1
ATOM 1254 C C . SER A 1 164 ? 5.776 -20.323 23.476 1.00 49.94 164 SER A C 1
ATOM 1256 O O . SER A 1 164 ? 6.029 -19.560 24.411 1.00 49.94 164 SER A O 1
ATOM 1258 N N . THR A 1 165 ? 6.669 -20.684 22.552 1.00 46.56 165 THR A N 1
ATOM 1259 C CA . THR A 1 165 ? 7.828 -19.918 22.150 1.00 46.56 165 THR A CA 1
ATOM 1260 C C . THR A 1 165 ? 7.226 -18.610 21.674 1.00 46.56 165 THR A C 1
ATOM 1262 O O . THR A 1 165 ? 6.971 -18.392 20.494 1.00 46.56 165 THR A O 1
ATOM 1265 N N . PHE A 1 166 ? 6.844 -17.790 22.649 1.00 48.28 166 PHE A N 1
ATOM 1266 C CA . PHE A 1 166 ? 6.445 -16.420 22.502 1.00 48.28 166 PHE A CA 1
ATOM 1267 C C . PHE A 1 166 ? 7.733 -15.813 22.013 1.00 48.28 166 PHE A C 1
ATOM 1269 O O . PHE A 1 166 ? 8.634 -15.600 22.821 1.00 48.28 166 PHE A O 1
ATOM 1276 N N . GLU A 1 167 ? 7.853 -15.757 20.684 1.00 53.47 167 GLU A N 1
ATOM 1277 C CA . GLU A 1 167 ? 9.035 -15.350 19.951 1.00 53.47 167 GLU A CA 1
ATOM 1278 C C . GLU A 1 167 ? 9.670 -14.213 20.726 1.00 53.47 167 GLU A C 1
ATOM 1280 O O . GLU A 1 167 ? 9.111 -13.116 20.828 1.00 53.47 167 GLU A O 1
ATOM 1285 N N . SER A 1 168 ? 10.762 -14.565 21.408 1.00 47.62 168 SER A N 1
ATOM 1286 C CA . SER A 1 168 ? 11.483 -13.690 22.309 1.00 47.62 168 SER A CA 1
ATOM 1287 C C . SER A 1 168 ? 11.670 -12.390 21.570 1.00 47.62 168 SER A C 1
ATOM 1289 O O . SER A 1 168 ? 12.175 -12.455 20.450 1.00 47.62 168 SER A O 1
ATOM 1291 N N . GLU A 1 169 ? 11.213 -11.292 22.182 1.00 54.47 169 GLU A N 1
ATOM 1292 C CA . GLU A 1 169 ? 11.194 -9.903 21.710 1.00 54.47 169 GLU A CA 1
ATOM 1293 C C . GLU A 1 169 ? 12.427 -9.571 20.874 1.00 54.47 169 GLU A C 1
ATOM 1295 O O . GLU A 1 169 ? 13.390 -8.940 21.315 1.00 54.47 169 GLU A O 1
ATOM 1300 N N . SER A 1 170 ? 12.414 -10.051 19.640 1.00 52.62 170 SER A N 1
ATOM 1301 C CA . SER A 1 170 ? 13.473 -9.815 18.700 1.00 52.62 170 SER A CA 1
ATOM 1302 C C . SER A 1 170 ? 13.246 -8.359 18.389 1.00 52.62 170 SER A C 1
ATOM 1304 O O . SER A 1 170 ? 12.186 -7.996 17.876 1.00 52.62 170 SER A O 1
ATOM 1306 N N . ASN A 1 171 ? 14.190 -7.517 18.808 1.00 57.97 171 ASN A N 1
ATOM 1307 C CA . ASN A 1 171 ? 14.202 -6.070 18.587 1.00 57.97 171 ASN A CA 1
ATOM 1308 C C . ASN A 1 171 ? 14.341 -5.737 17.094 1.00 57.97 171 ASN A C 1
ATOM 1310 O O . ASN A 1 171 ? 15.016 -4.787 16.711 1.00 57.97 171 ASN A O 1
ATOM 1314 N N . ASN A 1 172 ? 13.737 -6.551 16.241 1.00 65.75 172 ASN A N 1
ATOM 1315 C CA . ASN A 1 172 ? 13.565 -6.302 14.845 1.00 65.75 172 ASN A CA 1
ATOM 1316 C C . ASN A 1 172 ? 12.670 -5.071 14.812 1.00 65.75 172 ASN A C 1
ATOM 1318 O O . ASN A 1 172 ? 11.498 -5.131 15.185 1.00 65.75 172 ASN A O 1
ATOM 1322 N N . ASN A 1 173 ? 13.229 -3.953 14.358 1.00 76.31 173 ASN A N 1
ATOM 1323 C CA . ASN A 1 173 ? 12.525 -2.695 14.098 1.00 76.31 173 ASN A CA 1
ATOM 1324 C C . ASN A 1 173 ? 11.406 -2.844 13.040 1.00 76.31 173 ASN A C 1
ATOM 1326 O O . ASN A 1 173 ? 10.847 -1.857 12.567 1.00 76.31 173 ASN A O 1
ATOM 1330 N N . ARG A 1 174 ? 11.078 -4.080 12.652 1.00 84.81 174 ARG A N 1
ATOM 1331 C CA . ARG A 1 174 ? 10.030 -4.433 11.720 1.00 84.81 174 ARG A CA 1
ATOM 1332 C C . ARG A 1 174 ? 8.675 -4.227 12.374 1.00 84.81 174 AR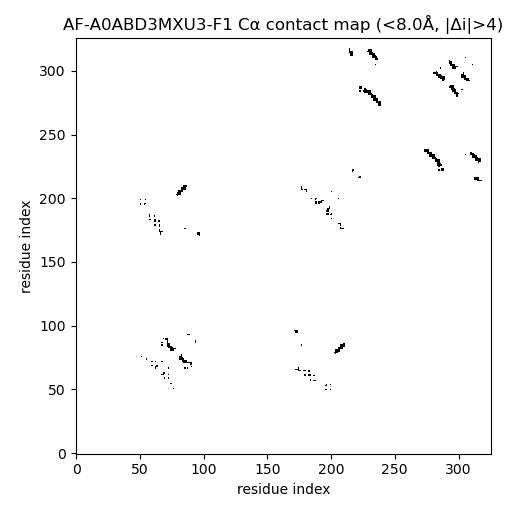G A C 1
ATOM 1334 O O . ARG A 1 174 ? 8.376 -4.769 13.437 1.00 84.81 174 ARG A O 1
ATOM 1341 N N . ILE A 1 175 ? 7.833 -3.477 11.681 1.00 90.38 175 ILE A N 1
ATOM 1342 C CA . ILE A 1 175 ? 6.457 -3.244 12.098 1.00 90.38 175 ILE A CA 1
ATOM 1343 C C . ILE A 1 175 ? 5.676 -4.560 12.002 1.00 90.38 175 ILE A C 1
ATOM 1345 O O . ILE A 1 175 ? 5.409 -5.060 10.908 1.00 90.38 175 ILE A O 1
ATOM 1349 N N . ASP A 1 176 ? 5.293 -5.107 13.155 1.00 91.50 176 ASP A N 1
ATOM 1350 C CA . ASP A 1 176 ? 4.411 -6.269 13.253 1.00 91.50 176 ASP A CA 1
ATOM 1351 C C . ASP A 1 176 ? 2.951 -5.827 13.442 1.00 91.50 176 ASP A C 1
ATOM 1353 O O . ASP A 1 176 ? 2.562 -5.217 14.442 1.00 91.50 176 ASP A O 1
ATOM 1357 N N . ILE A 1 177 ? 2.122 -6.178 12.464 1.00 94.12 177 ILE A N 1
ATOM 1358 C CA . ILE A 1 177 ? 0.686 -5.885 12.424 1.00 94.12 177 ILE A CA 1
ATOM 1359 C C . ILE A 1 177 ? -0.044 -6.591 13.569 1.00 94.12 177 ILE A C 1
ATOM 1361 O O . ILE A 1 177 ? -0.959 -6.025 14.171 1.00 94.12 177 ILE A O 1
ATOM 1365 N N . SER A 1 178 ? 0.381 -7.813 13.903 1.00 94.56 178 SER A N 1
ATOM 1366 C CA . SER A 1 178 ? -0.200 -8.592 14.996 1.00 94.56 178 SER A CA 1
ATOM 1367 C C . SER A 1 178 ? 0.054 -7.905 16.331 1.00 94.56 178 SER A C 1
ATOM 1369 O O . SER A 1 178 ? -0.850 -7.813 17.166 1.00 94.56 178 SER A O 1
ATOM 1371 N N . ARG A 1 179 ? 1.264 -7.365 16.517 1.00 94.88 179 ARG A N 1
ATOM 1372 C CA . ARG A 1 179 ? 1.625 -6.559 17.685 1.00 94.88 179 ARG A CA 1
ATOM 1373 C C . ARG A 1 179 ? 0.769 -5.298 17.784 1.00 94.88 179 ARG A C 1
ATOM 1375 O O . ARG A 1 179 ? 0.181 -5.078 18.838 1.00 94.88 179 ARG A O 1
ATOM 1382 N N . ILE A 1 180 ? 0.598 -4.552 16.687 1.00 96.75 180 ILE A N 1
ATOM 1383 C CA . ILE A 1 180 ? -0.288 -3.373 16.651 1.00 96.75 180 ILE A CA 1
ATOM 1384 C C . ILE A 1 180 ? -1.708 -3.745 17.092 1.00 96.75 180 ILE A C 1
ATOM 1386 O O . ILE A 1 180 ? -2.271 -3.089 17.967 1.00 96.75 180 ILE A O 1
ATOM 1390 N N . ALA A 1 181 ? -2.284 -4.815 16.538 1.00 97.56 181 ALA A N 1
ATOM 1391 C CA . ALA A 1 181 ? -3.632 -5.257 16.893 1.00 97.56 181 ALA A CA 1
ATOM 1392 C C . ALA A 1 181 ? -3.763 -5.611 18.385 1.00 97.56 181 ALA A C 1
ATOM 1394 O O . ALA A 1 181 ? -4.741 -5.230 19.034 1.00 97.56 181 ALA A O 1
ATOM 1395 N N . ARG A 1 182 ? -2.766 -6.302 18.954 1.00 96.62 182 ARG A N 1
ATOM 1396 C CA . ARG A 1 182 ? -2.729 -6.630 20.389 1.00 96.62 182 ARG A CA 1
ATOM 1397 C C . ARG A 1 182 ? -2.650 -5.369 21.251 1.00 96.62 182 ARG A C 1
ATOM 1399 O O . ARG A 1 182 ? -3.447 -5.235 22.175 1.00 96.62 182 ARG A O 1
ATOM 1406 N N . THR A 1 183 ? -1.768 -4.429 20.915 1.00 97.19 183 THR A N 1
ATOM 1407 C CA . THR A 1 183 ? -1.604 -3.173 21.662 1.00 97.19 183 THR A CA 1
ATOM 1408 C C . THR A 1 183 ? -2.849 -2.284 21.580 1.00 97.19 183 THR A C 1
ATOM 1410 O O . THR A 1 183 ? -3.229 -1.678 22.578 1.00 97.19 183 THR A O 1
ATOM 1413 N N . ILE A 1 184 ? -3.550 -2.243 20.438 1.00 97.75 184 ILE A N 1
ATOM 1414 C CA . ILE A 1 184 ? -4.838 -1.534 20.328 1.00 97.75 184 ILE A CA 1
ATOM 1415 C C . ILE A 1 184 ? -5.858 -2.117 21.313 1.00 97.75 184 ILE A C 1
ATOM 1417 O O . ILE A 1 184 ? -6.506 -1.370 22.048 1.00 97.75 184 ILE A O 1
ATOM 1421 N N . ASN A 1 185 ? -5.984 -3.445 21.349 1.00 96.50 185 ASN A N 1
ATOM 1422 C CA . ASN A 1 185 ? -6.913 -4.119 22.255 1.00 96.50 185 ASN A CA 1
ATOM 1423 C C . ASN A 1 185 ? -6.554 -3.885 23.729 1.00 96.50 185 ASN A C 1
ATOM 1425 O O . ASN A 1 185 ? -7.449 -3.698 24.552 1.00 96.50 185 ASN A O 1
ATOM 1429 N N . GLU A 1 186 ? -5.262 -3.849 24.060 1.00 96.81 186 GLU A N 1
ATOM 1430 C CA . GLU A 1 186 ? -4.780 -3.545 25.408 1.00 96.81 186 GLU A CA 1
ATOM 1431 C C . GLU A 1 186 ? -5.143 -2.116 25.840 1.00 96.81 186 GLU A C 1
ATOM 1433 O O . GLU A 1 186 ? -5.734 -1.930 26.906 1.00 96.81 186 GLU A O 1
ATOM 1438 N N . LEU A 1 187 ? -4.876 -1.112 24.994 1.00 97.38 187 LEU A N 1
ATOM 1439 C CA . LEU A 1 187 ? -5.202 0.286 25.300 1.00 97.38 187 LEU A CA 1
ATOM 1440 C C . LEU A 1 187 ? -6.713 0.519 25.431 1.00 97.38 187 LEU A C 1
ATOM 1442 O O . LEU A 1 187 ? -7.148 1.264 26.306 1.00 97.38 187 LEU A O 1
ATOM 1446 N N . LEU A 1 188 ? -7.534 -0.133 24.604 1.00 96.56 188 LEU A N 1
ATOM 1447 C CA . LEU A 1 188 ? -8.993 -0.003 24.689 1.00 96.56 188 LEU A CA 1
ATOM 1448 C C . LEU A 1 188 ? -9.586 -0.658 25.943 1.00 96.56 188 LEU A C 1
ATOM 1450 O O . LEU A 1 188 ? -10.638 -0.224 26.416 1.00 96.56 188 LEU A O 1
ATOM 1454 N N . ALA A 1 189 ? -8.923 -1.680 26.489 1.00 95.75 189 ALA A N 1
ATOM 1455 C CA . ALA A 1 189 ? -9.349 -2.369 27.704 1.00 95.75 189 ALA A CA 1
ATOM 1456 C C . ALA A 1 189 ? -8.936 -1.643 29.001 1.00 95.75 189 ALA A C 1
ATOM 1458 O O . ALA A 1 189 ? -9.440 -1.983 30.073 1.00 95.75 189 ALA A O 1
ATOM 1459 N N . GLN A 1 190 ? -8.046 -0.647 28.925 1.00 96.00 190 GLN A N 1
ATOM 1460 C CA . GLN A 1 190 ? -7.427 -0.025 30.098 1.00 96.00 190 GLN A CA 1
ATOM 1461 C C . GLN A 1 190 ? -8.400 0.808 30.955 1.00 96.00 190 GLN A C 1
ATOM 1463 O O . GLN A 1 190 ? -8.271 0.832 32.179 1.00 96.00 190 GLN A O 1
ATOM 1468 N N . ASP A 1 191 ? -9.394 1.459 30.341 1.00 91.44 191 ASP A N 1
ATOM 1469 C CA . ASP A 1 191 ? -10.236 2.469 31.007 1.00 91.44 191 ASP A CA 1
ATOM 1470 C C . ASP A 1 191 ? -11.486 1.901 31.726 1.00 91.44 191 ASP A C 1
ATOM 1472 O O . ASP A 1 191 ? -12.304 2.656 32.256 1.00 91.44 191 ASP A O 1
ATOM 1476 N N . GLY A 1 192 ? -11.647 0.574 31.792 1.00 93.50 192 GLY A N 1
ATOM 1477 C CA . GLY A 1 192 ? -12.783 -0.086 32.454 1.00 93.50 192 GLY A CA 1
ATOM 1478 C C . GLY A 1 192 ? -14.105 -0.030 31.668 1.00 93.50 192 GLY A C 1
ATOM 1479 O O . GLY A 1 192 ? -14.212 0.633 30.637 1.00 93.50 192 GLY A O 1
ATOM 1480 N N . GLU A 1 193 ? -15.129 -0.750 32.149 1.00 95.19 193 GLU A N 1
ATOM 1481 C CA . GLU A 1 193 ? -16.378 -1.021 31.401 1.00 95.19 193 GLU A CA 1
ATOM 1482 C C . GLU A 1 193 ? -17.242 0.222 31.111 1.00 95.19 193 GLU A C 1
ATOM 1484 O O . GLU A 1 193 ? -17.990 0.236 30.133 1.00 95.19 193 GLU A O 1
ATOM 1489 N N . ASP A 1 194 ? -17.127 1.275 31.925 1.00 95.69 194 ASP A N 1
ATOM 1490 C CA . ASP A 1 194 ? -17.912 2.511 31.777 1.00 95.69 194 ASP A CA 1
ATOM 1491 C C . ASP A 1 194 ? -17.246 3.546 30.852 1.00 95.69 194 ASP A C 1
ATOM 1493 O O . ASP A 1 194 ? -17.767 4.646 30.648 1.00 95.69 194 ASP A O 1
ATOM 1497 N N . SER A 1 195 ? -16.077 3.226 30.295 1.00 97.19 195 SER A N 1
ATOM 1498 C CA . SER A 1 195 ? -15.328 4.147 29.444 1.00 97.19 195 SER A CA 1
ATOM 1499 C C . SER A 1 195 ? -15.841 4.195 28.003 1.00 97.19 195 SER A C 1
ATOM 1501 O O . SER A 1 195 ? -16.359 3.224 27.435 1.00 97.19 195 SER A O 1
ATOM 1503 N N . SER A 1 196 ? -15.626 5.342 27.354 1.00 96.56 196 SER A N 1
ATOM 1504 C CA . SER A 1 196 ? -15.831 5.478 25.908 1.00 96.56 196 SER A CA 1
ATOM 1505 C C . SER A 1 196 ? -14.936 4.510 25.123 1.00 96.56 196 SER A C 1
ATOM 1507 O O . SER A 1 196 ? -15.386 3.970 24.118 1.00 96.56 196 SER A O 1
ATOM 1509 N N . SER A 1 197 ? -13.718 4.241 25.606 1.00 97.00 197 SER A N 1
ATOM 1510 C CA . SER A 1 197 ? -12.756 3.284 25.037 1.00 97.00 197 SER A CA 1
ATOM 1511 C C . SER A 1 197 ? -13.341 1.867 24.975 1.00 97.00 197 SER A C 1
ATOM 1513 O O . SER A 1 197 ? -13.396 1.256 23.906 1.00 97.00 197 SER A O 1
ATOM 1515 N N . PHE A 1 198 ? -13.910 1.390 26.086 1.00 96.75 198 PHE A N 1
ATOM 1516 C CA . PHE A 1 198 ? -14.595 0.098 26.141 1.00 96.75 198 PHE A CA 1
ATOM 1517 C C . PHE A 1 198 ? -15.838 0.062 25.245 1.00 96.75 198 PHE A C 1
ATOM 1519 O O . PHE A 1 198 ? -16.106 -0.931 24.567 1.00 96.75 198 PHE A O 1
ATOM 1526 N N . THR A 1 199 ? -16.585 1.168 25.185 1.00 96.50 199 THR A N 1
ATOM 1527 C CA . THR A 1 199 ? -17.753 1.279 24.301 1.00 96.50 199 THR A CA 1
ATOM 1528 C C . THR A 1 199 ? -17.353 1.177 22.824 1.00 96.50 199 THR A C 1
ATOM 1530 O O . THR A 1 199 ? -18.050 0.516 22.056 1.00 96.50 199 THR A O 1
ATOM 1533 N N . ILE A 1 200 ? -16.222 1.767 22.419 1.00 96.69 200 ILE A N 1
ATOM 1534 C CA . ILE A 1 200 ? -15.678 1.634 21.057 1.00 96.69 200 ILE A CA 1
ATOM 1535 C C . ILE A 1 200 ? -15.378 0.164 20.750 1.00 96.69 200 ILE A C 1
ATOM 1537 O O . ILE A 1 200 ? -15.906 -0.345 19.763 1.00 96.69 200 ILE A O 1
ATOM 1541 N N . ALA A 1 201 ? -14.620 -0.515 21.621 1.00 96.31 201 ALA A N 1
ATOM 1542 C CA . ALA A 1 201 ? -14.243 -1.923 21.457 1.00 96.31 201 ALA A CA 1
ATOM 1543 C C . ALA A 1 201 ? -15.448 -2.878 21.429 1.00 96.31 201 ALA A C 1
ATOM 1545 O O . ALA A 1 201 ? -15.421 -3.916 20.776 1.00 96.31 201 ALA A O 1
ATOM 1546 N N . LYS A 1 202 ? -16.526 -2.530 22.138 1.00 96.94 202 LYS A N 1
ATOM 1547 C CA . LYS A 1 202 ? -17.764 -3.314 22.160 1.00 96.94 202 LYS A CA 1
ATOM 1548 C C . LYS A 1 202 ? -18.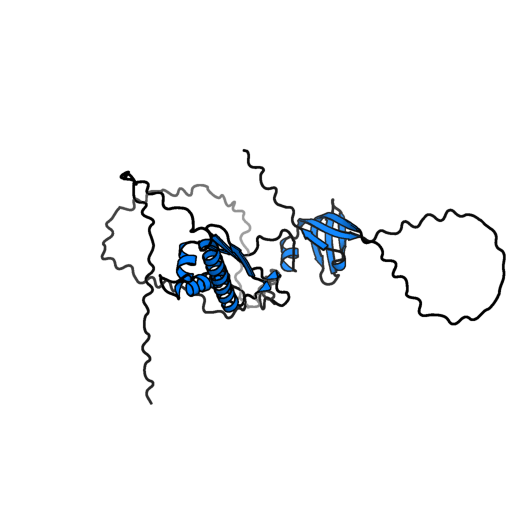623 -3.117 20.911 1.00 96.94 202 LYS A C 1
ATOM 1550 O O . LYS A 1 202 ? -19.331 -4.040 20.515 1.00 96.94 202 LYS A O 1
ATOM 1555 N N . LEU A 1 203 ? -18.646 -1.903 20.359 1.00 96.81 203 LEU A N 1
ATOM 1556 C CA . LEU A 1 203 ? -19.518 -1.546 19.236 1.00 96.81 203 LEU A CA 1
ATOM 1557 C C . LEU A 1 203 ? -18.886 -1.803 17.868 1.00 96.81 203 LEU A C 1
ATOM 1559 O O . LEU A 1 203 ? -19.633 -2.011 16.915 1.00 96.81 203 LEU A O 1
ATOM 1563 N N . HIS A 1 204 ? -17.557 -1.765 17.768 1.00 97.75 204 HIS A N 1
ATOM 1564 C CA . HIS A 1 204 ? -16.852 -1.875 16.496 1.00 97.75 204 HIS A CA 1
ATOM 1565 C C . HIS A 1 204 ? -15.850 -3.022 16.525 1.00 97.75 204 HIS A C 1
ATOM 1567 O O . HIS A 1 204 ? -15.065 -3.156 17.461 1.00 97.75 204 HIS A O 1
ATOM 1573 N N . GLU A 1 205 ? -15.834 -3.802 15.452 1.00 97.69 205 GLU A N 1
ATOM 1574 C CA . GLU A 1 205 ? -14.738 -4.718 15.161 1.00 97.69 205 GLU A CA 1
ATOM 1575 C C . GLU A 1 205 ? -13.525 -3.919 14.664 1.00 97.69 205 GLU A C 1
ATOM 1577 O O . GLU A 1 205 ? -13.669 -3.020 13.836 1.00 97.69 205 GLU A O 1
ATOM 1582 N N . ILE A 1 206 ? -12.324 -4.218 15.159 1.00 97.75 206 ILE A N 1
ATOM 1583 C CA . ILE A 1 206 ? -11.099 -3.539 14.721 1.00 97.75 206 ILE A CA 1
ATOM 1584 C C . ILE A 1 206 ? -10.304 -4.493 13.843 1.00 97.75 206 ILE A C 1
ATOM 1586 O O . ILE A 1 206 ? -9.830 -5.529 14.301 1.00 97.75 206 ILE A O 1
ATOM 1590 N N . GLU A 1 207 ? -10.151 -4.118 12.579 1.00 97.50 207 GLU A N 1
ATOM 1591 C CA . GLU A 1 207 ? -9.374 -4.854 11.589 1.00 97.50 207 GLU A CA 1
ATOM 1592 C C . GLU A 1 207 ? -8.076 -4.094 11.330 1.00 97.50 207 GLU A C 1
ATOM 1594 O O . GLU A 1 207 ? -8.108 -2.966 10.838 1.00 97.50 207 GLU A O 1
ATOM 1599 N N . VAL A 1 208 ? -6.936 -4.704 11.653 1.00 97.31 208 VAL A N 1
ATOM 1600 C CA . VAL A 1 208 ? -5.619 -4.161 11.304 1.00 97.31 208 VAL A CA 1
ATOM 1601 C C . VAL A 1 208 ? -5.116 -4.894 10.067 1.00 97.31 208 VAL A C 1
ATOM 1603 O O . VAL A 1 208 ? -4.980 -6.114 10.078 1.00 97.31 208 VAL A O 1
ATOM 1606 N N . THR A 1 209 ? -4.865 -4.152 8.994 1.00 95.38 209 THR A N 1
ATOM 1607 C CA . THR A 1 209 ? -4.482 -4.690 7.687 1.00 95.38 209 THR A CA 1
ATOM 1608 C C . THR A 1 209 ? -3.302 -3.921 7.103 1.00 95.38 209 THR A C 1
ATOM 1610 O O . THR A 1 209 ? -3.036 -2.771 7.458 1.00 95.38 209 THR A O 1
ATOM 1613 N N . THR A 1 210 ? -2.596 -4.538 6.162 1.00 92.38 210 THR A N 1
ATOM 1614 C CA . THR A 1 210 ? -1.770 -3.807 5.197 1.00 92.38 210 THR A CA 1
ATOM 1615 C C . THR A 1 210 ? -2.663 -3.144 4.150 1.00 92.38 210 THR A C 1
ATOM 1617 O O . THR A 1 210 ? -3.809 -3.572 3.961 1.00 92.38 210 THR A O 1
ATOM 1620 N N . PRO A 1 211 ? -2.194 -2.087 3.465 1.00 87.00 211 PRO A N 1
ATOM 1621 C CA . PRO A 1 211 ? -2.884 -1.599 2.280 1.00 87.00 211 PRO A CA 1
ATOM 1622 C C . PRO A 1 211 ? -3.079 -2.760 1.306 1.00 87.00 211 PRO A C 1
ATOM 1624 O O . PRO A 1 211 ? -2.190 -3.602 1.152 1.00 87.00 211 PRO A O 1
ATOM 1627 N N . GLU A 1 212 ? -4.241 -2.800 0.644 1.00 76.62 212 GLU A N 1
ATOM 1628 C CA . GLU A 1 212 ? -4.434 -3.703 -0.490 1.00 76.62 212 GLU A CA 1
ATOM 1629 C C . GLU A 1 212 ? -3.226 -3.558 -1.415 1.00 76.62 212 GLU A C 1
ATOM 1631 O O . GLU A 1 212 ? -2.824 -2.429 -1.710 1.00 76.62 212 GLU A O 1
ATOM 1636 N N . PHE A 1 213 ? -2.635 -4.689 -1.820 1.00 68.81 213 PHE A N 1
ATOM 1637 C CA . PHE A 1 213 ? -1.454 -4.708 -2.679 1.00 68.81 213 PHE A CA 1
ATOM 1638 C C . PHE A 1 213 ? -1.721 -3.781 -3.866 1.00 68.81 213 PHE A C 1
ATOM 1640 O O . PHE A 1 213 ? -2.572 -4.074 -4.715 1.00 68.81 213 PHE A O 1
ATOM 1647 N N . ASP A 1 214 ? -1.062 -2.618 -3.879 1.00 75.00 214 ASP A N 1
ATOM 1648 C CA . ASP A 1 214 ? -1.265 -1.661 -4.952 1.00 75.00 214 ASP A CA 1
ATOM 1649 C C . ASP A 1 214 ? -0.860 -2.379 -6.238 1.00 75.00 214 ASP A C 1
ATOM 1651 O O . ASP A 1 214 ? 0.127 -3.118 -6.287 1.00 75.00 214 ASP A O 1
ATOM 1655 N N . ASN A 1 215 ? -1.628 -2.183 -7.306 1.00 87.56 215 ASN A N 1
ATOM 1656 C CA . ASN A 1 215 ? -1.232 -2.767 -8.582 1.00 87.56 215 ASN A CA 1
ATOM 1657 C C . ASN A 1 215 ? 0.073 -2.121 -9.070 1.00 87.56 215 ASN A C 1
ATOM 1659 O O . ASN A 1 215 ? 0.657 -2.607 -10.026 1.00 87.56 215 ASN A O 1
ATOM 1663 N N . VAL A 1 216 ? 0.531 -1.033 -8.446 1.00 91.75 216 VAL A N 1
ATOM 1664 C CA . VAL A 1 216 ? 1.790 -0.362 -8.750 1.00 91.75 216 VAL A CA 1
ATOM 1665 C C . VAL A 1 216 ? 2.978 -1.103 -8.128 1.00 91.75 216 VAL A C 1
ATOM 1667 O O . VAL A 1 216 ? 3.109 -1.185 -6.912 1.00 91.75 216 VAL A O 1
ATOM 1670 N N . LEU A 1 217 ? 3.899 -1.568 -8.971 1.00 92.31 217 LEU A N 1
ATOM 1671 C CA . LEU A 1 217 ? 5.164 -2.158 -8.543 1.00 92.31 217 LEU A CA 1
ATOM 1672 C C . LEU A 1 217 ? 6.107 -1.072 -8.012 1.00 92.31 217 LEU A C 1
ATOM 1674 O O . LEU A 1 217 ? 6.471 -0.142 -8.740 1.00 92.31 217 LEU A O 1
ATOM 1678 N N . ARG A 1 218 ? 6.540 -1.217 -6.756 1.00 88.12 218 ARG A N 1
ATOM 1679 C CA . ARG A 1 218 ? 7.479 -0.314 -6.074 1.00 88.12 218 ARG A CA 1
ATOM 1680 C C . ARG A 1 218 ? 8.642 -1.101 -5.469 1.00 88.12 218 ARG A C 1
ATOM 1682 O O . ARG A 1 218 ? 8.475 -2.232 -5.031 1.00 88.12 218 ARG A O 1
ATOM 1689 N N . GLY A 1 219 ? 9.825 -0.494 -5.427 1.00 87.12 219 GLY A N 1
ATOM 1690 C CA . GLY A 1 219 ? 11.007 -1.096 -4.800 1.00 87.12 219 GLY A CA 1
ATOM 1691 C C . GLY A 1 219 ? 11.624 -2.274 -5.567 1.00 87.12 219 GLY A C 1
ATOM 1692 O O . GLY A 1 219 ? 11.049 -2.822 -6.507 1.00 87.12 219 GLY A O 1
ATOM 1693 N N . LYS A 1 220 ? 12.838 -2.668 -5.168 1.00 87.50 220 LYS A N 1
ATOM 1694 C CA . LYS A 1 220 ? 13.643 -3.662 -5.896 1.00 87.50 220 LYS A CA 1
ATOM 1695 C C . LYS A 1 220 ? 13.015 -5.051 -5.931 1.00 87.50 220 LYS A C 1
ATOM 1697 O O . LYS A 1 220 ? 12.902 -5.654 -6.999 1.00 87.50 220 LYS A O 1
ATOM 1702 N N . ARG A 1 221 ? 12.547 -5.509 -4.771 1.00 82.88 221 ARG A N 1
ATOM 1703 C CA . ARG A 1 221 ? 12.003 -6.856 -4.564 1.00 82.88 221 ARG A CA 1
ATOM 1704 C C . ARG A 1 221 ? 10.764 -7.134 -5.412 1.00 82.88 221 ARG A C 1
ATOM 1706 O O . ARG A 1 221 ? 10.647 -8.225 -5.966 1.00 82.88 221 ARG A O 1
ATOM 1713 N N . MET A 1 222 ? 9.871 -6.153 -5.576 1.00 88.56 222 MET A N 1
ATOM 1714 C CA . MET A 1 222 ? 8.678 -6.332 -6.410 1.00 88.56 222 MET A CA 1
ATOM 1715 C C . MET A 1 222 ? 9.050 -6.513 -7.886 1.00 88.56 222 MET A C 1
ATOM 1717 O O . MET A 1 222 ? 8.555 -7.428 -8.533 1.00 88.56 222 MET A O 1
ATOM 1721 N N . PHE A 1 223 ? 9.956 -5.696 -8.430 1.00 94.06 223 PHE A N 1
ATOM 1722 C CA . PHE A 1 223 ? 10.365 -5.836 -9.833 1.00 94.06 223 PHE A CA 1
ATOM 1723 C C . PHE A 1 223 ? 11.024 -7.188 -10.137 1.00 94.06 223 PHE A C 1
ATOM 1725 O O . PHE A 1 223 ? 10.832 -7.704 -11.237 1.00 94.06 223 PHE A O 1
ATOM 1732 N N . GLU A 1 224 ? 11.760 -7.760 -9.181 1.00 90.81 224 GLU A N 1
ATOM 1733 C CA . GLU A 1 224 ? 12.338 -9.100 -9.333 1.00 90.81 224 GLU A CA 1
ATOM 1734 C C . GLU A 1 224 ? 11.257 -10.187 -9.244 1.00 90.81 224 GLU A C 1
ATOM 1736 O O . GLU A 1 224 ? 11.154 -11.035 -10.128 1.00 90.81 224 GLU A O 1
ATOM 1741 N N . SER A 1 225 ? 10.379 -10.097 -8.240 1.00 92.06 225 SER A N 1
ATOM 1742 C CA . SER A 1 225 ? 9.312 -11.085 -8.000 1.00 92.06 225 SER A CA 1
ATOM 1743 C C . SER A 1 225 ? 8.303 -11.165 -9.151 1.00 92.06 225 SER A C 1
ATOM 1745 O O . SER A 1 225 ? 7.760 -12.229 -9.435 1.00 92.06 225 SER A O 1
ATOM 1747 N N . TYR A 1 226 ? 8.055 -10.044 -9.834 1.00 95.38 226 TYR A N 1
ATOM 1748 C CA . TYR A 1 226 ? 7.101 -9.951 -10.944 1.00 95.38 226 TYR A CA 1
ATOM 1749 C C . TYR A 1 226 ? 7.758 -10.035 -12.331 1.00 95.38 226 TYR A C 1
ATOM 1751 O O . TYR A 1 226 ? 7.145 -9.696 -13.350 1.00 95.38 226 TYR A O 1
ATOM 1759 N N . LYS A 1 227 ? 8.999 -10.517 -12.422 1.00 96.62 227 LYS A N 1
ATOM 1760 C CA . LYS A 1 227 ? 9.646 -10.796 -13.705 1.00 96.62 227 LYS A CA 1
ATOM 1761 C C . LYS A 1 227 ? 8.871 -11.868 -14.479 1.00 96.62 227 LYS A C 1
ATOM 1763 O O . LYS A 1 227 ? 8.517 -12.920 -13.964 1.00 96.62 227 LYS A O 1
ATOM 1768 N N . GLY A 1 228 ? 8.585 -11.590 -15.746 1.00 97.06 228 GLY A N 1
ATOM 1769 C CA . GLY A 1 228 ? 7.801 -12.445 -16.639 1.00 97.06 228 GLY A CA 1
ATOM 1770 C C . GLY A 1 228 ? 6.289 -12.192 -16.617 1.00 97.06 228 GLY A C 1
ATOM 1771 O O . GLY A 1 228 ? 5.600 -12.660 -17.531 1.00 97.06 228 GLY A O 1
ATOM 1772 N N . PHE A 1 229 ? 5.780 -11.423 -15.648 1.00 97.38 229 PHE A N 1
ATOM 1773 C CA . PHE A 1 229 ? 4.370 -11.044 -15.583 1.00 97.38 229 PHE A CA 1
ATOM 1774 C C . PHE A 1 229 ? 4.037 -9.967 -16.613 1.00 97.38 229 PHE A C 1
ATOM 1776 O O . PHE A 1 229 ? 4.877 -9.137 -16.973 1.00 97.38 229 PHE A O 1
ATOM 1783 N N . ASP A 1 230 ? 2.795 -9.977 -17.090 1.00 97.56 230 ASP A N 1
ATOM 1784 C CA . ASP A 1 230 ? 2.268 -8.869 -17.879 1.00 97.56 230 ASP A CA 1
ATOM 1785 C C . ASP A 1 230 ? 2.190 -7.620 -16.988 1.00 97.56 230 ASP A C 1
ATOM 1787 O O . ASP A 1 230 ? 1.786 -7.704 -15.832 1.00 97.56 230 ASP A O 1
ATOM 1791 N N . VAL A 1 231 ? 2.595 -6.468 -17.516 1.00 97.62 231 VAL A N 1
ATOM 1792 C CA . VAL A 1 231 ? 2.574 -5.164 -16.846 1.00 97.62 231 VAL A CA 1
ATOM 1793 C C . VAL A 1 231 ? 2.145 -4.069 -17.821 1.00 97.62 231 VAL A C 1
ATOM 1795 O O . VAL A 1 231 ? 2.301 -4.173 -19.041 1.00 97.62 231 VAL A O 1
ATOM 1798 N N . THR A 1 232 ? 1.614 -2.989 -17.264 1.00 97.25 232 THR A N 1
ATOM 1799 C CA . THR A 1 232 ? 1.296 -1.738 -17.951 1.00 97.25 232 THR A CA 1
ATOM 1800 C C . THR A 1 232 ? 2.222 -0.657 -17.420 1.00 97.25 232 THR A C 1
ATOM 1802 O O . THR A 1 232 ? 2.209 -0.363 -16.230 1.00 97.25 232 THR A O 1
ATOM 1805 N N . VAL A 1 233 ? 3.034 -0.063 -18.286 1.00 97.69 233 VAL A N 1
ATOM 1806 C CA . VAL A 1 233 ? 3.988 0.982 -17.910 1.00 97.69 233 VAL A CA 1
ATOM 1807 C C . VAL A 1 233 ? 3.548 2.309 -18.489 1.00 97.69 233 VAL A C 1
ATOM 1809 O O . VAL A 1 233 ? 3.407 2.456 -19.705 1.00 97.69 233 VAL A O 1
ATOM 1812 N N . GLU A 1 234 ? 3.333 3.270 -17.600 1.00 97.56 234 GLU A N 1
ATOM 1813 C CA . GLU A 1 234 ? 3.059 4.657 -17.943 1.00 97.56 234 GLU A CA 1
ATOM 1814 C C . GLU A 1 234 ? 4.379 5.427 -17.897 1.00 97.56 234 GLU A C 1
ATOM 1816 O O . GLU A 1 234 ? 5.063 5.437 -16.874 1.00 97.56 234 GLU A O 1
ATOM 1821 N N . TYR A 1 235 ? 4.771 6.026 -19.021 1.00 97.69 235 TYR A N 1
ATOM 1822 C CA . TYR A 1 235 ? 6.049 6.722 -19.151 1.00 97.69 235 TYR A CA 1
ATOM 1823 C C . TYR A 1 235 ? 5.927 7.970 -20.028 1.00 97.69 235 TYR A C 1
ATOM 1825 O O . TYR A 1 235 ? 5.106 8.046 -20.947 1.00 97.69 235 TYR A O 1
ATOM 1833 N N . TRP A 1 236 ? 6.762 8.960 -19.752 1.00 97.12 236 TRP A N 1
ATOM 1834 C CA . TRP A 1 236 ? 6.879 10.190 -20.517 1.00 97.12 236 TRP A CA 1
ATOM 1835 C C . TRP A 1 236 ? 7.726 9.937 -21.772 1.00 97.12 236 TRP A C 1
ATOM 1837 O O . TRP A 1 236 ? 8.822 9.386 -21.697 1.00 97.12 236 TRP A O 1
ATOM 1847 N N . GLU A 1 237 ? 7.235 10.319 -22.954 1.00 95.00 237 GLU A N 1
ATOM 1848 C CA . GLU A 1 237 ? 8.022 10.256 -24.191 1.00 95.00 237 GLU A CA 1
ATOM 1849 C C . GLU A 1 237 ? 8.253 11.660 -24.752 1.00 95.00 237 GLU A C 1
ATOM 1851 O O . GLU A 1 237 ? 7.307 12.421 -24.979 1.00 95.00 237 GLU A O 1
ATOM 1856 N N . GLU A 1 238 ? 9.519 11.982 -25.015 1.00 90.62 238 GLU A N 1
ATOM 1857 C CA . GLU A 1 238 ? 9.906 13.182 -25.750 1.00 90.62 238 GLU A CA 1
ATOM 1858 C C . GLU A 1 238 ? 9.389 13.073 -27.188 1.00 90.62 238 GLU A C 1
ATOM 1860 O O . GLU A 1 238 ? 9.777 12.181 -27.958 1.00 90.62 238 GLU A O 1
ATOM 1865 N N . GLU A 1 239 ? 8.493 13.980 -27.583 1.00 84.44 239 GLU A N 1
ATOM 1866 C CA . GLU A 1 239 ? 8.058 14.053 -28.971 1.00 84.44 239 GLU A CA 1
ATOM 1867 C C . GLU A 1 239 ? 9.251 14.468 -29.833 1.00 84.44 239 GLU A C 1
ATOM 1869 O O . GLU A 1 239 ? 9.580 15.648 -29.946 1.00 84.44 239 GLU A O 1
ATOM 1874 N N . LYS A 1 240 ? 9.900 13.487 -30.477 1.00 81.62 240 LYS A N 1
ATOM 1875 C CA . LYS A 1 240 ? 10.956 13.758 -31.456 1.00 81.62 240 LYS A CA 1
ATOM 1876 C C . LYS A 1 240 ? 10.397 14.735 -32.475 1.00 81.62 240 LYS A C 1
ATOM 1878 O O . LYS A 1 240 ? 9.581 14.342 -33.316 1.00 81.62 240 LYS A O 1
ATOM 1883 N N . LYS A 1 241 ? 10.848 15.994 -32.403 1.00 80.31 241 LYS A N 1
ATOM 1884 C CA . LYS A 1 241 ? 10.529 17.043 -33.372 1.00 80.31 241 LYS A CA 1
ATOM 1885 C C . LYS A 1 241 ? 10.792 16.442 -34.740 1.00 80.31 241 LYS A C 1
ATOM 1887 O O . LYS A 1 241 ? 11.947 16.232 -35.122 1.00 80.31 241 LYS A O 1
ATOM 1892 N N . LYS A 1 242 ? 9.718 16.078 -35.453 1.00 79.69 242 LYS A N 1
ATOM 1893 C CA . LYS A 1 242 ? 9.813 15.584 -36.825 1.00 79.69 242 LYS A CA 1
ATOM 1894 C C . LYS A 1 242 ? 10.560 16.683 -37.546 1.00 79.69 242 LYS A C 1
ATOM 1896 O O . LYS A 1 242 ? 9.993 17.761 -37.696 1.00 79.69 242 LYS A O 1
ATOM 1901 N N . LYS A 1 243 ? 11.837 16.450 -37.886 1.00 75.31 243 LYS A N 1
ATOM 1902 C CA . LYS A 1 243 ? 12.673 17.429 -38.586 1.00 75.31 243 LYS A CA 1
ATOM 1903 C C . LYS A 1 243 ? 11.849 17.862 -39.782 1.00 75.31 243 LYS A C 1
ATOM 1905 O O . LYS A 1 243 ? 11.680 17.067 -40.709 1.00 75.31 243 LYS A O 1
ATOM 1910 N N . ALA A 1 244 ? 11.242 19.047 -39.698 1.00 69.12 244 ALA A N 1
ATOM 1911 C CA . ALA A 1 244 ? 10.378 19.551 -40.742 1.00 69.12 244 ALA A CA 1
ATOM 1912 C C . ALA A 1 244 ? 11.253 19.523 -41.984 1.00 69.12 244 ALA A C 1
ATOM 1914 O O . ALA A 1 244 ? 12.319 20.141 -42.002 1.00 69.12 244 ALA A O 1
ATOM 1915 N N . LYS A 1 245 ? 10.896 18.662 -42.941 1.00 72.44 245 LYS A N 1
ATOM 1916 C CA . LYS A 1 245 ? 11.683 18.426 -44.145 1.00 72.44 245 LYS A CA 1
ATOM 1917 C C . LYS A 1 245 ? 11.820 19.787 -44.808 1.00 72.44 245 LYS A C 1
ATOM 1919 O O . LYS A 1 245 ? 10.855 20.265 -45.392 1.00 72.44 245 LYS A O 1
ATOM 1924 N N . LYS A 1 246 ? 12.979 20.428 -44.622 1.00 66.25 246 LYS A N 1
ATOM 1925 C CA . LYS A 1 246 ? 13.290 21.770 -45.109 1.00 66.25 246 LYS A CA 1
ATOM 1926 C C . LYS A 1 246 ? 13.125 21.707 -46.622 1.00 66.25 246 LYS A C 1
ATOM 1928 O O . LYS A 1 246 ? 13.991 21.186 -47.325 1.00 66.25 246 LYS A O 1
ATOM 1933 N N . VAL A 1 247 ? 11.955 22.117 -47.109 1.00 62.59 247 VAL A N 1
ATOM 1934 C CA . VAL A 1 247 ? 11.694 22.283 -48.533 1.00 62.59 247 VAL A CA 1
ATOM 1935 C C . VAL A 1 247 ? 12.700 23.339 -48.965 1.00 62.59 247 VAL A C 1
ATOM 1937 O O . VAL A 1 247 ? 12.637 24.477 -48.514 1.00 62.59 247 VAL A O 1
ATOM 1940 N N . LYS A 1 248 ? 13.717 22.918 -49.724 1.00 59.12 248 LYS A N 1
ATOM 1941 C CA . LYS A 1 248 ? 14.777 23.786 -50.239 1.00 59.12 248 LYS A CA 1
ATOM 1942 C C . LYS A 1 248 ? 14.145 24.827 -51.167 1.00 59.12 248 LYS A C 1
ATOM 1944 O O . LYS A 1 248 ? 14.054 24.597 -52.368 1.00 59.12 248 LYS A O 1
ATOM 1949 N N . SER A 1 249 ? 13.733 25.972 -50.635 1.00 50.59 249 SER A N 1
ATOM 1950 C CA . SER A 1 249 ? 13.608 27.191 -51.424 1.00 50.59 249 SER A CA 1
ATOM 1951 C C . SER A 1 249 ? 15.023 27.705 -51.683 1.00 50.59 249 SER A C 1
ATOM 1953 O O . SER A 1 249 ? 15.731 28.149 -50.783 1.00 50.59 249 SER A O 1
ATOM 1955 N N . LYS A 1 250 ? 15.465 27.529 -52.926 1.00 65.31 250 LYS A N 1
ATOM 1956 C CA . LYS A 1 250 ? 16.720 28.039 -53.470 1.00 65.31 250 LYS A CA 1
ATOM 1957 C C . LYS A 1 250 ? 16.538 29.538 -53.718 1.00 65.31 250 LYS A C 1
ATOM 1959 O O . LYS A 1 250 ? 16.006 29.909 -54.757 1.00 65.31 250 LYS A O 1
ATOM 1964 N N . SER A 1 251 ? 16.950 30.377 -52.777 1.00 47.91 251 SER A N 1
ATOM 1965 C CA . SER A 1 251 ? 17.101 31.819 -52.989 1.00 47.91 251 SER A CA 1
ATOM 1966 C C . SER A 1 251 ? 18.540 32.233 -52.706 1.00 47.91 251 SER A C 1
ATOM 1968 O O . SER A 1 251 ? 19.247 31.613 -51.914 1.00 47.91 251 SER A O 1
ATOM 1970 N N . GLN A 1 252 ? 18.975 33.186 -53.516 1.00 52.12 252 GLN A N 1
ATOM 1971 C CA . GLN A 1 252 ? 20.347 33.479 -53.877 1.00 52.12 252 GLN A CA 1
ATOM 1972 C C . GLN A 1 252 ? 21.212 33.996 -52.728 1.00 52.12 252 GLN A C 1
ATOM 1974 O O . GLN A 1 252 ? 20.759 34.657 -51.804 1.00 52.12 252 GLN A O 1
ATOM 1979 N N . LYS A 1 253 ? 22.486 33.649 -52.891 1.00 57.16 253 LYS A N 1
ATOM 1980 C CA . LYS A 1 253 ? 23.693 34.240 -52.332 1.00 57.16 253 LYS A CA 1
ATOM 1981 C C . LYS A 1 253 ? 23.735 35.735 -52.652 1.00 57.16 253 LYS A C 1
ATOM 1983 O O . LYS A 1 253 ? 23.784 36.050 -53.833 1.00 57.16 253 LYS A O 1
ATOM 1988 N N . ASP A 1 254 ? 23.811 36.574 -51.628 1.00 46.09 254 ASP A N 1
ATOM 1989 C CA . ASP A 1 254 ? 24.495 37.863 -51.696 1.00 46.09 254 ASP A CA 1
ATOM 1990 C C . ASP A 1 254 ? 25.285 38.059 -50.398 1.00 46.09 254 ASP A C 1
ATOM 1992 O O . ASP A 1 254 ? 24.800 37.786 -49.301 1.00 46.09 254 ASP A O 1
ATOM 1996 N N . ASN A 1 255 ? 26.557 38.404 -50.590 1.00 53.06 255 ASN A N 1
ATOM 1997 C CA . ASN A 1 255 ? 27.563 38.653 -49.570 1.00 53.06 255 ASN A CA 1
ATOM 1998 C C . ASN A 1 255 ? 27.374 40.058 -48.988 1.00 53.06 255 ASN A C 1
ATOM 2000 O O . ASN A 1 255 ? 27.234 41.008 -49.758 1.00 53.06 255 ASN A O 1
ATOM 2004 N N . SER A 1 256 ? 27.550 40.198 -47.681 1.00 47.56 256 SER A N 1
ATOM 2005 C CA . SER A 1 256 ? 28.114 41.411 -47.086 1.00 47.56 256 SER A CA 1
ATOM 2006 C C . SER A 1 256 ? 28.779 41.030 -45.767 1.00 47.56 256 SER A C 1
ATOM 2008 O O . SER A 1 256 ? 28.102 40.591 -44.838 1.00 47.56 256 SER A O 1
ATOM 2010 N N . ASP A 1 257 ? 30.109 41.123 -45.768 1.00 58.38 257 ASP A N 1
ATOM 2011 C CA . ASP A 1 257 ? 30.931 41.313 -44.577 1.00 58.38 257 ASP A CA 1
ATOM 2012 C C . ASP A 1 257 ? 30.526 42.648 -43.949 1.00 58.38 257 ASP A C 1
ATOM 2014 O O . ASP A 1 257 ? 30.493 43.641 -44.670 1.00 58.38 257 ASP A O 1
ATOM 2018 N N . ASP A 1 258 ? 30.226 42.656 -42.655 1.00 51.25 258 ASP A N 1
ATOM 2019 C CA . ASP A 1 258 ? 30.406 43.820 -41.789 1.00 51.25 258 ASP A CA 1
ATOM 2020 C C . ASP A 1 258 ? 30.615 43.298 -40.360 1.00 51.25 258 ASP A C 1
ATOM 2022 O O . ASP A 1 258 ? 29.768 42.601 -39.791 1.00 51.25 258 ASP A O 1
ATOM 2026 N N . ASP A 1 259 ? 31.822 43.567 -39.865 1.00 60.84 259 ASP A N 1
ATOM 2027 C CA . ASP A 1 259 ? 32.245 43.462 -38.476 1.00 60.84 259 ASP A CA 1
ATOM 2028 C C . ASP A 1 259 ? 31.409 44.424 -37.626 1.00 60.84 259 ASP A C 1
ATOM 2030 O O . ASP A 1 259 ? 31.334 45.597 -37.971 1.00 60.84 259 ASP A O 1
ATOM 2034 N N . ASP A 1 260 ? 30.848 43.959 -36.510 1.00 52.41 260 ASP A N 1
ATOM 2035 C CA . ASP A 1 260 ? 30.585 44.819 -35.354 1.00 52.41 260 ASP A CA 1
ATOM 2036 C C . ASP A 1 260 ? 30.506 43.972 -34.074 1.00 52.41 260 ASP A C 1
ATOM 2038 O O . ASP A 1 260 ? 29.721 43.025 -33.949 1.00 52.41 260 ASP A O 1
ATOM 2042 N N . ASP A 1 261 ? 31.394 44.331 -33.149 1.00 66.06 261 ASP A N 1
ATOM 2043 C CA . ASP A 1 261 ? 31.396 43.973 -31.739 1.00 66.06 261 ASP A CA 1
ATOM 2044 C C . ASP A 1 261 ? 30.066 44.382 -31.092 1.00 66.06 261 ASP A C 1
ATOM 2046 O O . ASP A 1 261 ? 29.688 45.552 -31.156 1.00 66.06 261 ASP A O 1
ATOM 2050 N N . ASP A 1 262 ? 29.389 43.462 -30.400 1.00 52.34 262 ASP A N 1
ATOM 2051 C CA . ASP A 1 262 ? 28.376 43.867 -29.423 1.00 52.34 262 ASP A CA 1
ATOM 2052 C C . ASP A 1 262 ? 28.325 42.898 -28.233 1.00 52.34 262 ASP A C 1
ATOM 2054 O O . ASP A 1 262 ? 27.894 41.743 -28.316 1.00 52.34 262 ASP A O 1
ATOM 2058 N N . GLU A 1 263 ? 28.830 43.401 -27.108 1.00 69.06 263 GLU A N 1
ATOM 2059 C CA . GLU A 1 263 ? 28.670 42.855 -25.769 1.00 69.06 263 GLU A CA 1
ATOM 2060 C C . GLU A 1 263 ? 27.207 43.024 -25.331 1.00 69.06 263 GLU A C 1
ATOM 2062 O O . GLU A 1 263 ? 26.751 44.128 -25.053 1.00 69.06 263 GLU A O 1
ATOM 2067 N N . ASN A 1 264 ? 26.451 41.932 -25.251 1.00 47.34 264 ASN A N 1
ATOM 2068 C CA . ASN A 1 264 ? 25.148 41.868 -24.582 1.00 47.34 264 ASN A CA 1
ATOM 2069 C C . ASN A 1 264 ? 24.727 40.400 -24.538 1.00 47.34 264 ASN A C 1
ATOM 2071 O O . ASN A 1 264 ? 25.077 39.612 -25.409 1.00 47.34 264 ASN A O 1
ATOM 2075 N N . ASP A 1 265 ? 23.928 39.893 -23.629 1.00 48.09 265 ASP A N 1
ATOM 2076 C CA . ASP A 1 265 ? 23.295 40.313 -22.386 1.00 48.09 265 ASP A CA 1
ATOM 2077 C C . ASP A 1 265 ? 22.896 38.952 -21.778 1.00 48.09 265 ASP A C 1
ATOM 2079 O O . ASP A 1 265 ? 22.878 37.933 -22.485 1.00 48.09 265 ASP A O 1
ATOM 2083 N N . GLY A 1 266 ? 22.607 38.886 -20.485 1.00 51.47 266 GLY A N 1
ATOM 2084 C CA . GLY A 1 266 ? 22.174 37.676 -19.788 1.00 51.47 266 GLY A CA 1
ATOM 2085 C C . GLY A 1 266 ? 20.816 37.188 -20.291 1.00 51.47 266 GLY A C 1
ATOM 2086 O O . GLY A 1 266 ? 19.815 37.317 -19.599 1.00 51.47 266 GLY A O 1
ATOM 2087 N N . GLY A 1 267 ? 20.782 36.631 -21.501 1.00 49.28 267 GLY A N 1
ATOM 2088 C CA . GLY A 1 267 ? 19.594 36.087 -22.119 1.00 49.28 267 GLY A CA 1
ATOM 2089 C C . GLY A 1 267 ? 19.129 34.892 -21.312 1.00 49.28 267 GLY A C 1
ATOM 2090 O O . GLY A 1 267 ? 19.749 33.825 -21.375 1.00 49.28 267 GLY A O 1
ATOM 2091 N N . ASP A 1 268 ? 18.036 35.092 -20.575 1.00 51.78 268 ASP A N 1
ATOM 2092 C CA . ASP A 1 268 ? 17.107 34.055 -20.154 1.00 51.78 268 ASP A CA 1
ATOM 2093 C C . ASP A 1 268 ? 16.918 33.107 -21.338 1.00 51.78 268 ASP A C 1
ATOM 2095 O O . ASP A 1 268 ? 16.184 33.382 -22.290 1.00 51.78 268 ASP A O 1
ATOM 2099 N N . LYS A 1 269 ? 17.687 32.012 -21.325 1.00 59.47 269 LYS A N 1
ATOM 2100 C CA . LYS A 1 269 ? 17.576 30.917 -22.279 1.00 59.47 269 LYS A CA 1
ATOM 2101 C C . LYS A 1 269 ? 16.203 30.333 -22.046 1.00 59.47 269 LYS A C 1
ATOM 2103 O O . LYS A 1 269 ? 16.035 29.483 -21.177 1.00 59.47 269 LYS A O 1
ATOM 2108 N N . ASP A 1 270 ? 15.268 30.857 -22.825 1.00 54.78 270 ASP A N 1
ATOM 2109 C CA . ASP A 1 270 ? 13.890 30.447 -23.002 1.00 54.78 270 ASP A CA 1
ATOM 2110 C C . ASP A 1 270 ? 13.883 28.919 -23.100 1.00 54.78 270 ASP A C 1
ATOM 2112 O O . ASP A 1 270 ? 14.172 28.321 -24.148 1.00 54.78 270 ASP A O 1
ATOM 2116 N N . SER A 1 271 ? 13.719 28.289 -21.933 1.00 62.97 271 SER A N 1
ATOM 2117 C CA . SER A 1 271 ? 13.822 26.857 -21.725 1.00 62.97 271 SER A CA 1
ATOM 2118 C C . SER A 1 271 ? 12.596 26.294 -22.396 1.00 62.97 271 SER A C 1
ATOM 2120 O O . SER A 1 271 ? 11.512 26.210 -21.825 1.00 62.97 271 SER A O 1
ATOM 2122 N N . THR A 1 272 ? 12.753 26.033 -23.691 1.00 60.34 272 THR A N 1
ATOM 2123 C CA . THR A 1 272 ? 11.680 25.619 -24.574 1.00 60.34 272 THR A CA 1
ATOM 2124 C C . THR A 1 272 ? 11.179 24.308 -24.004 1.00 60.34 272 THR A C 1
ATOM 2126 O O . THR A 1 272 ? 11.790 23.266 -24.222 1.00 60.34 272 THR A O 1
ATOM 2129 N N . THR A 1 273 ? 10.135 24.391 -23.180 1.00 69.94 273 THR A N 1
ATOM 2130 C CA . THR A 1 273 ? 9.673 23.283 -22.359 1.00 69.94 273 THR A CA 1
ATOM 2131 C C . THR A 1 273 ? 9.079 22.290 -23.337 1.00 69.94 273 THR A C 1
ATOM 2133 O O . THR A 1 273 ? 7.961 22.470 -23.830 1.00 69.94 273 THR A O 1
ATOM 2136 N N . GLU A 1 274 ? 9.887 21.314 -23.748 1.00 77.25 274 GLU A N 1
ATOM 2137 C CA . GLU A 1 274 ? 9.441 20.267 -24.647 1.00 77.25 274 GLU A CA 1
ATOM 2138 C C . GLU A 1 274 ? 8.294 19.568 -23.930 1.00 77.25 274 GLU A C 1
ATOM 2140 O O . GLU A 1 274 ? 8.457 19.023 -22.842 1.00 77.25 274 GLU A O 1
ATOM 2145 N N . LYS A 1 275 ? 7.087 19.696 -24.488 1.00 83.31 275 LYS A N 1
ATOM 2146 C CA . LYS A 1 275 ? 5.885 19.141 -23.877 1.00 83.31 275 LYS A CA 1
ATOM 2147 C C . LYS A 1 275 ? 6.019 17.624 -23.888 1.00 83.31 275 LYS A C 1
ATOM 2149 O O . LYS A 1 275 ? 5.809 16.993 -24.923 1.00 83.31 275 LYS A O 1
ATOM 2154 N N . LEU A 1 276 ? 6.393 17.058 -22.747 1.00 92.06 276 LEU A N 1
ATOM 2155 C CA . LEU A 1 276 ? 6.411 15.621 -22.533 1.00 92.06 276 LEU A CA 1
ATOM 2156 C C . LEU A 1 276 ? 4.981 15.093 -22.639 1.00 92.06 276 LEU A C 1
ATOM 2158 O O . LEU A 1 276 ? 4.041 15.682 -22.099 1.00 92.06 276 LEU A O 1
ATOM 2162 N N . LYS A 1 277 ? 4.805 13.986 -23.362 1.00 93.88 277 LYS A N 1
ATOM 2163 C CA . LYS A 1 277 ? 3.508 13.326 -23.497 1.00 93.88 277 LYS A CA 1
ATOM 2164 C C . LYS A 1 277 ? 3.548 11.985 -22.783 1.00 93.88 277 LYS A C 1
ATOM 2166 O O . LYS A 1 277 ? 4.384 11.146 -23.113 1.00 93.88 277 LYS A O 1
ATOM 2171 N N . LEU A 1 278 ? 2.618 11.780 -21.853 1.00 96.38 278 LEU A N 1
ATOM 2172 C CA . LEU A 1 278 ? 2.441 10.499 -21.181 1.00 96.38 278 LEU A CA 1
ATOM 2173 C C . LEU A 1 278 ? 1.950 9.453 -22.192 1.00 96.38 278 LEU A C 1
ATOM 2175 O O . LEU A 1 278 ? 0.970 9.674 -22.915 1.00 96.38 278 LEU A O 1
ATOM 2179 N N . LYS A 1 279 ? 2.645 8.322 -22.261 1.00 97.06 279 LYS A N 1
ATOM 2180 C CA . LYS A 1 279 ? 2.291 7.156 -23.067 1.00 97.06 279 LYS A CA 1
ATOM 2181 C C . LYS A 1 279 ? 2.176 5.922 -22.189 1.00 97.06 279 LYS A C 1
ATOM 2183 O O . LYS A 1 279 ? 2.728 5.859 -21.098 1.00 97.06 279 LYS A O 1
ATOM 2188 N N . ILE A 1 280 ? 1.447 4.942 -22.707 1.00 97.06 280 ILE A N 1
ATOM 2189 C CA . ILE A 1 280 ? 1.184 3.675 -22.035 1.00 97.06 280 ILE A CA 1
ATOM 2190 C C . ILE A 1 280 ? 1.728 2.557 -22.920 1.00 97.06 280 ILE A C 1
ATOM 2192 O O . ILE A 1 280 ? 1.411 2.497 -24.113 1.00 97.06 280 ILE A O 1
ATOM 2196 N N . ALA A 1 281 ? 2.553 1.691 -22.342 1.00 97.38 281 ALA A N 1
ATOM 2197 C CA . ALA A 1 281 ? 3.049 0.476 -22.969 1.00 97.38 281 ALA A CA 1
ATOM 2198 C C . ALA A 1 281 ? 2.603 -0.748 -22.168 1.00 97.38 281 ALA A C 1
ATOM 2200 O O . ALA A 1 281 ? 2.800 -0.812 -20.961 1.00 97.38 281 ALA A O 1
ATOM 2201 N N . GLU A 1 282 ? 2.047 -1.738 -22.857 1.00 97.44 282 GLU A N 1
ATOM 2202 C CA . GLU A 1 282 ? 1.638 -3.016 -22.270 1.00 97.44 282 GLU A CA 1
ATOM 2203 C C . GLU A 1 282 ? 2.573 -4.123 -22.774 1.00 97.44 282 GLU A C 1
ATOM 2205 O O . GLU A 1 282 ? 2.835 -4.228 -23.980 1.00 97.44 282 GLU A O 1
ATOM 2210 N N . GLY A 1 283 ? 3.097 -4.943 -21.866 1.00 97.94 283 GLY A N 1
ATOM 2211 C CA . GLY A 1 283 ? 4.007 -6.036 -22.207 1.00 97.94 283 GLY A CA 1
ATOM 2212 C C . GLY A 1 283 ? 4.476 -6.820 -20.987 1.00 97.94 283 GLY A C 1
ATOM 2213 O O . GLY A 1 283 ? 4.066 -6.531 -19.872 1.00 97.94 283 GLY A O 1
ATOM 2214 N N . LYS A 1 284 ? 5.352 -7.808 -21.186 1.00 98.19 284 LYS A N 1
ATOM 2215 C CA . LYS A 1 284 ? 5.898 -8.609 -20.078 1.00 98.19 284 LYS A CA 1
ATOM 2216 C C . LYS A 1 284 ? 7.092 -7.926 -19.430 1.00 98.19 284 LYS A C 1
ATOM 2218 O O . LYS A 1 284 ? 8.008 -7.522 -20.147 1.00 98.19 284 LYS A O 1
ATOM 2223 N N . LEU A 1 285 ? 7.126 -7.831 -18.105 1.00 98.31 285 LEU A N 1
ATOM 2224 C CA . LEU A 1 285 ? 8.276 -7.295 -17.380 1.00 98.31 285 LEU A CA 1
ATOM 2225 C C . LEU A 1 285 ? 9.472 -8.239 -17.553 1.00 98.31 285 LEU A C 1
ATOM 2227 O O . LEU A 1 285 ? 9.402 -9.404 -17.185 1.00 98.31 285 LEU A O 1
ATOM 2231 N N . VAL A 1 286 ? 10.571 -7.761 -18.134 1.00 98.12 286 VAL A N 1
ATOM 2232 C CA . VAL A 1 286 ? 11.801 -8.563 -18.296 1.00 98.12 286 VAL A CA 1
ATOM 2233 C C . VAL A 1 286 ? 12.734 -8.373 -17.102 1.00 98.12 286 VAL A C 1
ATOM 2235 O O . VAL A 1 286 ? 13.477 -9.284 -16.759 1.00 98.12 286 VAL A O 1
ATOM 2238 N N . GLY A 1 287 ? 12.704 -7.198 -16.478 1.00 97.31 287 GLY A N 1
ATOM 2239 C CA . GLY A 1 287 ? 13.499 -6.865 -15.299 1.00 97.31 287 GLY A CA 1
ATOM 2240 C C . GLY A 1 287 ? 13.788 -5.368 -15.221 1.00 97.31 287 GLY A C 1
ATOM 2241 O O . GLY A 1 287 ? 13.474 -4.612 -16.148 1.00 97.31 287 GLY A O 1
ATOM 2242 N N . ARG A 1 288 ? 14.406 -4.942 -14.118 1.00 97.56 288 ARG A N 1
ATOM 2243 C CA . ARG A 1 288 ? 14.843 -3.561 -13.891 1.00 97.56 288 ARG A CA 1
ATOM 2244 C C . ARG A 1 288 ? 16.326 -3.552 -13.539 1.00 97.56 288 ARG A C 1
ATOM 2246 O O . ARG A 1 288 ? 16.737 -4.172 -12.569 1.00 97.56 288 ARG A O 1
ATOM 2253 N N . ASP A 1 289 ? 17.113 -2.879 -14.369 1.00 96.94 289 ASP A N 1
ATOM 2254 C CA . ASP A 1 289 ? 18.548 -2.682 -14.184 1.00 96.94 289 ASP A CA 1
ATOM 2255 C C . ASP A 1 289 ? 18.742 -1.375 -13.401 1.00 96.94 289 ASP A C 1
ATOM 2257 O O . ASP A 1 289 ? 18.435 -0.291 -13.909 1.00 96.94 289 ASP A O 1
ATOM 2261 N N . TYR A 1 290 ? 19.154 -1.492 -12.136 1.00 92.62 290 TYR A N 1
ATOM 2262 C CA . TYR A 1 290 ? 19.344 -0.349 -11.237 1.00 92.62 290 TYR A CA 1
ATOM 2263 C C . TYR A 1 290 ? 20.635 0.403 -11.553 1.00 92.62 290 TYR A C 1
ATOM 2265 O O . TYR A 1 290 ? 20.628 1.628 -11.507 1.00 92.62 290 TYR A O 1
ATOM 2273 N N . ASP A 1 291 ? 21.685 -0.299 -11.987 1.00 94.50 291 ASP A N 1
ATOM 2274 C CA . ASP A 1 291 ? 22.973 0.310 -12.338 1.00 94.50 291 ASP A CA 1
ATOM 2275 C C . ASP A 1 291 ? 22.862 1.177 -13.593 1.00 94.50 291 ASP A C 1
ATOM 2277 O O . ASP A 1 291 ? 23.516 2.211 -13.719 1.00 94.50 291 ASP A O 1
ATOM 2281 N N . LYS A 1 292 ? 22.026 0.753 -14.549 1.00 97.06 292 LYS A N 1
ATOM 2282 C CA . LYS A 1 292 ? 21.774 1.508 -15.786 1.00 97.06 292 LYS A CA 1
ATOM 2283 C C . LYS A 1 292 ? 20.532 2.389 -15.727 1.00 97.06 292 LYS A C 1
ATOM 2285 O O . LYS A 1 292 ? 20.220 3.019 -16.734 1.00 97.06 292 LYS A O 1
ATOM 2290 N N . GLU A 1 293 ? 19.806 2.378 -14.611 1.00 96.56 293 GLU A N 1
ATOM 2291 C CA . GLU A 1 293 ? 18.522 3.058 -14.436 1.00 96.56 293 GLU A CA 1
ATOM 2292 C C . GLU A 1 293 ? 17.524 2.782 -15.580 1.00 96.56 293 GLU A C 1
ATOM 2294 O O . GLU A 1 293 ? 16.861 3.685 -16.093 1.00 96.56 293 GLU A O 1
ATOM 2299 N N . ILE A 1 294 ? 17.403 1.521 -16.011 1.00 98.00 294 ILE A N 1
ATOM 2300 C CA . ILE A 1 294 ? 16.537 1.118 -17.132 1.00 98.00 294 ILE A CA 1
ATOM 2301 C C . ILE A 1 294 ? 15.583 0.003 -16.706 1.00 98.00 294 ILE A C 1
ATOM 2303 O O . ILE A 1 294 ? 15.993 -1.034 -16.192 1.00 98.00 294 ILE A O 1
ATOM 2307 N N . THR A 1 295 ? 14.304 0.159 -17.039 1.00 98.12 295 THR A N 1
ATOM 2308 C CA . THR A 1 295 ? 13.301 -0.907 -16.974 1.00 98.12 295 THR A CA 1
ATOM 2309 C C . THR A 1 295 ? 13.120 -1.533 -18.358 1.00 98.12 295 THR A C 1
ATOM 2311 O O . THR A 1 295 ? 12.975 -0.838 -19.369 1.00 98.12 295 THR A O 1
ATOM 2314 N N . MET A 1 296 ? 13.144 -2.865 -18.418 1.00 98.38 296 MET A N 1
ATOM 2315 C CA . MET A 1 296 ? 13.022 -3.640 -19.652 1.00 98.38 296 MET A CA 1
ATOM 2316 C C . MET A 1 296 ? 11.658 -4.324 -19.725 1.00 98.38 296 MET A C 1
ATOM 2318 O O . MET A 1 296 ? 11.286 -5.083 -18.831 1.00 98.38 296 MET A O 1
ATOM 2322 N N . ILE A 1 297 ? 10.927 -4.095 -20.815 1.00 98.31 297 ILE A N 1
ATOM 2323 C CA . ILE A 1 297 ? 9.584 -4.649 -21.032 1.00 98.31 297 ILE A CA 1
ATOM 2324 C C . ILE A 1 297 ? 9.538 -5.295 -22.412 1.00 98.31 297 ILE A C 1
ATOM 2326 O O . ILE A 1 297 ? 9.932 -4.691 -23.407 1.00 98.31 297 ILE A O 1
ATOM 2330 N N . ASN A 1 298 ? 9.040 -6.521 -22.504 1.00 98.25 298 ASN A N 1
ATOM 2331 C CA . ASN A 1 298 ? 8.825 -7.212 -23.764 1.00 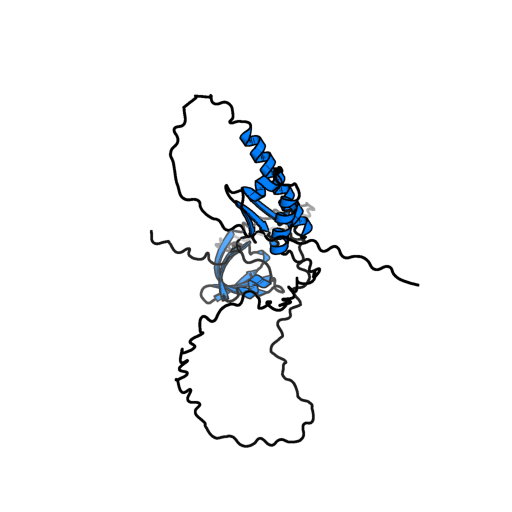98.25 298 ASN A CA 1
ATOM 2332 C C . ASN A 1 298 ? 7.444 -6.858 -24.334 1.00 98.25 298 ASN A C 1
ATOM 2334 O O . ASN A 1 298 ? 6.419 -7.395 -23.912 1.00 98.25 298 ASN A O 1
ATOM 2338 N N . ILE A 1 299 ? 7.427 -5.963 -25.320 1.00 97.94 299 ILE A N 1
ATOM 2339 C CA . ILE A 1 299 ? 6.225 -5.503 -26.014 1.00 97.94 299 ILE A CA 1
ATOM 2340 C C . ILE A 1 299 ? 6.111 -6.280 -27.327 1.00 97.94 299 ILE A C 1
ATOM 2342 O O . ILE A 1 299 ? 6.864 -6.043 -28.275 1.00 97.94 299 ILE A O 1
ATOM 2346 N N . LYS A 1 300 ? 5.154 -7.215 -27.401 1.00 96.00 300 LYS A N 1
ATOM 2347 C CA . LYS A 1 300 ? 4.869 -8.023 -28.607 1.00 96.00 300 LYS A CA 1
ATOM 2348 C C . LYS A 1 300 ? 6.115 -8.716 -29.197 1.00 96.00 300 LYS A C 1
ATOM 2350 O O . LYS A 1 300 ? 6.322 -8.704 -30.410 1.00 96.00 300 LYS A O 1
ATOM 2355 N N . GLY A 1 301 ? 6.961 -9.294 -28.343 1.00 96.94 301 GLY A N 1
ATOM 2356 C CA . GLY A 1 301 ? 8.174 -10.014 -28.751 1.00 96.94 301 GLY A CA 1
ATOM 2357 C C . GLY A 1 301 ? 9.411 -9.131 -28.952 1.00 96.94 301 GLY A C 1
ATOM 2358 O O . GLY A 1 301 ? 10.441 -9.630 -29.399 1.00 96.94 301 GLY A O 1
ATOM 2359 N N . ARG A 1 302 ? 9.338 -7.828 -28.649 1.00 97.62 302 ARG A N 1
ATOM 2360 C CA . ARG A 1 302 ? 10.480 -6.906 -28.706 1.00 97.62 302 ARG A CA 1
ATOM 2361 C C . ARG A 1 302 ? 10.750 -6.312 -27.332 1.00 97.62 302 ARG A C 1
ATOM 2363 O O . ARG A 1 302 ? 9.859 -5.722 -26.729 1.00 97.62 302 ARG A O 1
ATOM 2370 N N . VAL A 1 303 ? 11.994 -6.417 -26.869 1.00 98.06 303 VAL A N 1
ATOM 2371 C CA . VAL A 1 303 ? 12.424 -5.811 -25.604 1.00 98.06 303 VAL A CA 1
ATOM 2372 C C . VAL A 1 303 ? 12.594 -4.304 -25.797 1.00 98.06 303 VAL A C 1
ATOM 2374 O O . VAL A 1 303 ? 13.514 -3.849 -26.477 1.00 98.06 303 VAL A O 1
ATOM 2377 N N . ALA A 1 304 ? 11.686 -3.534 -25.209 1.00 98.06 304 ALA A N 1
ATOM 2378 C CA . ALA A 1 304 ? 11.780 -2.094 -25.067 1.00 98.06 304 ALA A CA 1
ATOM 2379 C C . ALA A 1 304 ? 12.547 -1.757 -23.784 1.00 98.06 304 ALA A C 1
ATOM 2381 O O . ALA A 1 304 ? 12.304 -2.343 -22.730 1.00 98.06 304 ALA A O 1
ATOM 2382 N N . LYS A 1 305 ? 13.478 -0.809 -23.890 1.00 98.19 305 LYS A N 1
ATOM 2383 C CA . LYS A 1 305 ? 14.249 -0.266 -22.770 1.00 98.19 305 LYS A CA 1
ATOM 2384 C C . LYS A 1 305 ? 13.732 1.137 -22.484 1.00 98.19 305 LYS A C 1
ATOM 2386 O O . LYS A 1 305 ? 13.808 1.989 -23.369 1.00 98.19 305 LYS A O 1
ATOM 2391 N N . ILE A 1 306 ? 13.197 1.357 -21.290 1.00 97.88 306 ILE A N 1
ATOM 2392 C CA . ILE A 1 306 ? 12.664 2.647 -20.848 1.00 97.88 306 ILE A CA 1
ATOM 2393 C C . ILE A 1 306 ? 13.511 3.098 -19.664 1.00 97.88 306 ILE A C 1
ATOM 2395 O O . ILE A 1 306 ? 13.735 2.313 -18.745 1.00 97.88 306 ILE A O 1
ATOM 2399 N N . ARG A 1 307 ? 14.025 4.328 -19.701 1.00 97.56 307 ARG A N 1
ATOM 2400 C CA . ARG A 1 307 ? 14.775 4.874 -18.568 1.00 97.56 307 ARG A CA 1
ATOM 2401 C C . ARG A 1 307 ? 13.835 5.098 -17.380 1.00 97.56 307 ARG A C 1
ATOM 2403 O O . ARG A 1 307 ? 12.689 5.496 -17.578 1.00 97.56 307 ARG A O 1
ATOM 2410 N N . ASN A 1 308 ? 14.322 4.838 -16.174 1.00 96.56 308 ASN A N 1
ATOM 2411 C CA . ASN A 1 308 ? 13.538 4.894 -14.944 1.00 96.56 308 ASN A CA 1
ATOM 2412 C C . ASN A 1 308 ? 13.064 6.315 -14.610 1.00 96.56 308 ASN A C 1
ATOM 2414 O O . ASN A 1 308 ? 11.977 6.455 -14.065 1.00 96.56 308 ASN A O 1
ATOM 2418 N N . ASP A 1 309 ? 13.832 7.342 -14.986 1.00 96.00 309 ASP A N 1
ATOM 2419 C CA . ASP A 1 309 ? 13.482 8.766 -14.844 1.00 96.00 309 ASP A CA 1
ATOM 2420 C C . ASP A 1 309 ? 12.245 9.170 -15.664 1.00 96.00 309 ASP A C 1
ATOM 2422 O O . ASP A 1 309 ? 11.512 10.081 -15.290 1.00 96.00 309 ASP A O 1
ATOM 2426 N N . MET A 1 310 ? 11.989 8.477 -16.775 1.00 96.69 310 MET A N 1
ATOM 2427 C CA . MET A 1 310 ? 10.831 8.731 -17.632 1.00 96.69 310 MET A CA 1
ATOM 2428 C C . MET A 1 310 ? 9.590 7.945 -17.196 1.00 96.69 310 MET A C 1
ATOM 2430 O O . MET A 1 310 ? 8.520 8.167 -17.760 1.00 96.69 310 MET A O 1
ATOM 2434 N N . ILE A 1 311 ? 9.703 6.989 -16.271 1.00 97.31 311 ILE A N 1
ATOM 2435 C CA . ILE A 1 311 ? 8.588 6.124 -15.868 1.00 97.31 311 ILE A CA 1
ATOM 2436 C C . ILE A 1 311 ? 7.804 6.802 -14.752 1.00 97.31 311 ILE A C 1
ATOM 2438 O O . ILE A 1 311 ? 8.336 7.055 -13.680 1.00 97.31 311 ILE A O 1
ATOM 2442 N N . GLU A 1 312 ? 6.515 7.023 -14.995 1.00 96.25 312 GLU A N 1
ATOM 2443 C CA . GLU A 1 312 ? 5.587 7.526 -13.984 1.00 96.25 312 GLU A CA 1
ATOM 2444 C C . GLU A 1 312 ? 5.196 6.402 -13.016 1.00 96.25 312 GLU A C 1
ATOM 2446 O O . GLU A 1 312 ? 5.251 6.558 -11.800 1.00 96.25 312 GLU A O 1
ATOM 2451 N N . ARG A 1 313 ? 4.803 5.238 -13.555 1.00 95.62 313 ARG A N 1
ATOM 2452 C CA . ARG A 1 313 ? 4.432 4.052 -12.766 1.00 95.62 313 ARG A CA 1
ATOM 2453 C C . ARG A 1 313 ? 4.407 2.778 -13.604 1.00 95.62 313 ARG A C 1
ATOM 2455 O O . ARG A 1 313 ? 4.174 2.807 -14.815 1.00 95.62 313 ARG A O 1
ATOM 2462 N N . VAL A 1 314 ? 4.601 1.647 -12.930 1.00 96.81 314 VAL A N 1
ATOM 2463 C CA . VAL A 1 314 ? 4.503 0.294 -13.494 1.00 96.81 314 VAL A CA 1
ATOM 2464 C C . VAL A 1 314 ? 3.388 -0.437 -12.770 1.00 96.81 314 VAL A C 1
ATOM 2466 O O . VAL A 1 314 ? 3.482 -0.629 -11.567 1.00 96.81 314 VAL A O 1
ATOM 2469 N N . CYS A 1 315 ? 2.347 -0.839 -13.490 1.00 96.00 315 CYS A N 1
ATOM 2470 C CA . CYS A 1 315 ? 1.155 -1.454 -12.924 1.00 96.00 315 CYS A CA 1
ATOM 2471 C C . CYS A 1 315 ? 1.008 -2.914 -13.372 1.00 96.00 315 CYS A C 1
ATOM 2473 O O . CYS A 1 315 ? 1.133 -3.215 -14.559 1.00 96.00 315 CYS A O 1
ATOM 2475 N N . LEU A 1 316 ? 0.653 -3.812 -12.460 1.00 95.19 316 LEU A N 1
ATOM 2476 C CA . LEU A 1 316 ? 0.121 -5.131 -12.775 1.00 95.19 316 LEU A CA 1
ATOM 2477 C C . LEU A 1 316 ? -1.257 -4.989 -13.446 1.00 95.19 316 LEU A C 1
ATOM 2479 O O . LEU A 1 316 ? -2.014 -4.057 -13.142 1.00 95.19 316 LEU A O 1
ATOM 2483 N N . PRO A 1 317 ? -1.614 -5.886 -14.381 1.00 90.94 317 PRO A N 1
ATOM 2484 C CA . PRO A 1 317 ? -2.937 -5.914 -14.971 1.00 90.94 317 PRO A CA 1
ATOM 2485 C C . PRO A 1 317 ? -3.946 -6.148 -13.856 1.00 90.94 317 PRO A C 1
ATOM 2487 O O . PRO A 1 317 ? -3.846 -7.120 -13.108 1.00 90.94 317 PRO A O 1
ATOM 2490 N N . LYS A 1 318 ? -4.947 -5.269 -13.760 1.00 84.81 318 LYS A N 1
ATOM 2491 C CA . LYS A 1 318 ? -6.042 -5.471 -12.812 1.00 84.81 318 LYS A CA 1
ATOM 2492 C C . LYS A 1 318 ? -6.645 -6.842 -13.077 1.00 84.81 318 LYS A C 1
ATOM 2494 O O . LYS A 1 318 ? -7.101 -7.099 -14.198 1.00 84.81 318 LYS A O 1
ATOM 2499 N N . ALA A 1 319 ? -6.654 -7.696 -12.052 1.00 79.19 319 ALA A N 1
ATOM 2500 C CA . ALA A 1 319 ? -7.342 -8.972 -12.119 1.00 79.19 319 ALA A CA 1
ATOM 2501 C C . ALA A 1 319 ? -8.744 -8.708 -12.673 1.00 79.19 319 ALA A C 1
ATOM 2503 O O . ALA A 1 319 ? -9.455 -7.810 -12.204 1.00 79.19 319 ALA A O 1
ATOM 2504 N N . LYS A 1 320 ? -9.121 -9.427 -13.736 1.00 77.38 320 LYS A N 1
ATOM 2505 C CA . LYS A 1 320 ? -10.478 -9.343 -14.268 1.00 77.38 320 LYS A CA 1
ATOM 2506 C C . LYS A 1 320 ? -11.385 -9.868 -13.168 1.00 77.38 320 LYS A C 1
ATOM 2508 O O . LYS A 1 320 ? -11.565 -11.073 -13.062 1.00 77.38 320 LYS A O 1
ATOM 2513 N N . ARG A 1 321 ? -11.920 -8.964 -12.341 1.00 69.00 321 ARG A N 1
ATOM 2514 C CA . ARG A 1 321 ? -12.952 -9.290 -11.363 1.00 69.00 321 ARG A CA 1
ATOM 2515 C C . ARG A 1 321 ? -14.027 -10.013 -12.149 1.00 69.00 321 ARG A C 1
ATOM 2517 O O . ARG A 1 321 ? -14.593 -9.416 -13.074 1.00 69.00 321 ARG A O 1
ATOM 2524 N N . GLU A 1 322 ? -14.206 -11.301 -11.863 1.00 71.06 322 GLU A N 1
ATOM 2525 C CA . GLU A 1 322 ? -15.186 -12.114 -12.561 1.00 71.06 322 GLU A CA 1
ATOM 2526 C C . GLU A 1 322 ? -16.484 -11.322 -12.552 1.00 71.06 322 GLU A C 1
ATOM 2528 O O . GLU A 1 322 ? -16.944 -10.846 -11.506 1.00 71.06 322 GLU A O 1
ATOM 2533 N N . LYS A 1 323 ? -17.010 -11.039 -13.747 1.00 70.25 323 LYS A N 1
ATOM 2534 C CA . LYS A 1 323 ? -18.328 -10.433 -13.855 1.00 70.25 323 LYS A CA 1
ATOM 2535 C C . LYS A 1 323 ? -19.265 -11.479 -13.285 1.00 70.25 323 LYS A C 1
ATOM 2537 O O . LYS A 1 323 ? -19.612 -12.408 -14.005 1.00 70.25 323 LYS A O 1
ATOM 2542 N N . GLY A 1 324 ? -19.583 -11.346 -11.997 1.00 67.25 324 GLY A N 1
ATOM 2543 C CA . GLY A 1 324 ? -20.485 -12.246 -11.305 1.00 67.25 324 GLY A CA 1
ATOM 2544 C C . GLY A 1 324 ? -21.696 -12.462 -12.194 1.00 67.25 324 GLY A C 1
ATOM 2545 O O . GLY A 1 324 ? -22.327 -11.492 -12.631 1.00 67.25 324 GLY A O 1
ATOM 2546 N N . VAL A 1 325 ? -21.934 -13.725 -12.539 1.00 55.72 325 VAL A N 1
ATOM 2547 C CA . VAL A 1 325 ? -23.174 -14.146 -13.175 1.00 55.72 325 VAL A CA 1
ATOM 2548 C C . VAL A 1 325 ? -24.265 -13.742 -12.188 1.00 55.72 325 VAL A C 1
ATOM 2550 O O . VAL A 1 325 ? -24.318 -14.267 -11.079 1.00 55.72 325 VAL A O 1
ATOM 2553 N N . LYS A 1 326 ? -25.011 -12.692 -12.537 1.00 56.22 326 LYS A N 1
ATOM 2554 C CA . LYS A 1 326 ? -26.166 -12.235 -11.763 1.00 56.22 326 LYS A CA 1
ATOM 2555 C C . LYS A 1 326 ? -27.296 -13.245 -11.855 1.00 56.22 326 LYS A C 1
ATOM 2557 O O . LYS A 1 326 ? -27.463 -13.807 -12.961 1.00 56.22 326 LYS A O 1
#